Protein AF-A0A527HMJ5-F1 (afdb_monomer)

Structure (mmCIF, N/CA/C/O backbone):
data_AF-A0A527HMJ5-F1
#
_entry.id   AF-A0A527HMJ5-F1
#
loop_
_atom_site.group_PDB
_atom_site.id
_atom_site.t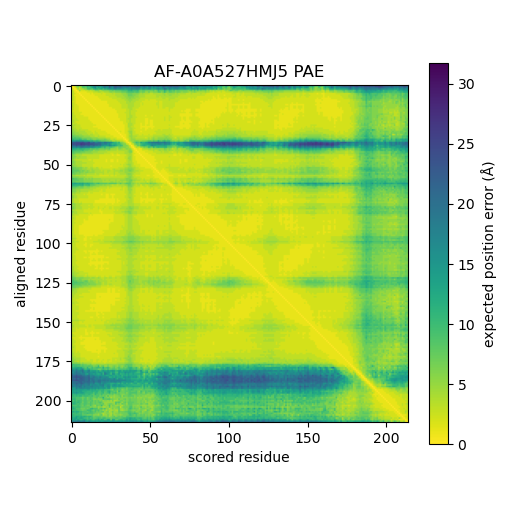ype_symbol
_atom_site.label_atom_id
_atom_site.label_alt_id
_atom_site.label_comp_id
_atom_site.label_asym_id
_atom_site.label_entity_id
_atom_site.label_seq_id
_atom_site.pdbx_PDB_ins_code
_atom_site.Cartn_x
_atom_site.Cartn_y
_atom_site.Cartn_z
_atom_site.occupancy
_atom_site.B_iso_or_equiv
_atom_site.auth_seq_id
_atom_site.auth_comp_id
_atom_site.auth_asym_id
_atom_site.auth_atom_id
_atom_site.pdbx_PDB_model_num
ATOM 1 N N . MET A 1 1 ? -18.660 -8.619 21.297 1.00 61.31 1 MET A N 1
ATOM 2 C CA . MET A 1 1 ? -19.058 -9.435 20.132 1.00 61.31 1 MET A CA 1
ATOM 3 C C . MET A 1 1 ? -19.012 -8.533 18.911 1.00 61.31 1 MET A C 1
ATOM 5 O O . MET A 1 1 ? -19.798 -7.594 18.817 1.00 61.31 1 MET A O 1
ATOM 9 N N . LEU A 1 2 ? -18.032 -8.757 18.039 1.00 83.12 2 LEU A N 1
ATOM 10 C CA . LEU A 1 2 ? -17.800 -7.969 16.831 1.00 83.12 2 LEU A CA 1
ATOM 11 C C . LEU A 1 2 ? -18.837 -8.297 15.746 1.00 83.12 2 LEU A C 1
ATOM 13 O O . LEU A 1 2 ? -19.007 -9.452 15.367 1.00 83.12 2 LEU A O 1
ATOM 17 N N . LEU A 1 3 ? -19.517 -7.279 15.215 1.00 88.44 3 LEU A N 1
ATOM 18 C CA . LEU A 1 3 ? -20.418 -7.435 14.068 1.00 88.44 3 LEU A CA 1
ATOM 19 C C . LEU A 1 3 ? -19.612 -7.811 12.816 1.00 88.44 3 LEU A C 1
ATOM 21 O O . LEU A 1 3 ? -18.602 -7.172 12.517 1.00 88.44 3 LEU A O 1
ATOM 25 N N . GLY A 1 4 ? -20.094 -8.777 12.026 1.00 91.75 4 GLY A N 1
ATOM 26 C CA . GLY A 1 4 ? -19.396 -9.240 10.814 1.00 91.75 4 GLY A CA 1
ATOM 27 C C . GLY A 1 4 ? -19.092 -8.124 9.804 1.00 91.75 4 GLY A C 1
ATOM 28 O O . GLY A 1 4 ? -18.037 -8.120 9.177 1.00 91.75 4 GLY A O 1
ATOM 29 N N . ARG A 1 5 ? -19.960 -7.106 9.712 1.00 92.31 5 ARG A N 1
ATOM 30 C CA . ARG A 1 5 ? -19.711 -5.909 8.888 1.00 92.31 5 ARG A CA 1
ATOM 31 C C . ARG A 1 5 ? -18.505 -5.101 9.382 1.00 92.31 5 ARG A C 1
ATOM 33 O O . ARG A 1 5 ? -17.727 -4.619 8.563 1.00 92.31 5 ARG A O 1
ATOM 40 N N . THR A 1 6 ? -18.345 -4.967 10.698 1.00 95.31 6 THR A N 1
ATOM 41 C CA . THR A 1 6 ? -17.206 -4.268 11.306 1.00 95.31 6 THR A CA 1
ATOM 42 C C . THR A 1 6 ? -15.915 -5.039 11.063 1.00 95.31 6 THR A C 1
ATOM 44 O O . THR A 1 6 ? -14.941 -4.449 10.606 1.00 95.31 6 THR A O 1
ATOM 47 N N . ALA A 1 7 ? -15.930 -6.359 11.270 1.00 95.56 7 ALA A N 1
ATOM 48 C CA . ALA A 1 7 ? -14.795 -7.229 10.963 1.00 95.56 7 ALA A CA 1
ATOM 49 C C . ALA A 1 7 ? -14.363 -7.109 9.490 1.00 95.56 7 ALA A C 1
ATOM 51 O O . ALA A 1 7 ? -13.190 -6.870 9.209 1.00 95.56 7 ALA A O 1
ATOM 52 N N . ASN A 1 8 ? -15.319 -7.181 8.555 1.00 96.12 8 ASN A N 1
ATOM 53 C CA . ASN A 1 8 ? -15.054 -7.026 7.124 1.00 96.12 8 ASN A CA 1
ATOM 54 C C . ASN A 1 8 ? -14.454 -5.650 6.789 1.00 96.12 8 ASN A C 1
ATOM 56 O O . ASN A 1 8 ? -13.495 -5.566 6.025 1.00 96.12 8 ASN A O 1
ATOM 60 N N . GLY A 1 9 ? -14.986 -4.574 7.378 1.00 97.38 9 GLY A N 1
ATOM 61 C CA . GLY A 1 9 ? -14.457 -3.226 7.174 1.00 97.38 9 GLY A CA 1
ATOM 62 C C . GLY A 1 9 ? -13.020 -3.068 7.666 1.00 97.38 9 GLY A C 1
ATOM 63 O O . GLY A 1 9 ? -12.188 -2.544 6.933 1.00 97.38 9 GLY A O 1
ATOM 64 N N . LEU A 1 10 ? -12.710 -3.565 8.865 1.00 97.75 10 LEU A N 1
ATOM 65 C CA . LEU A 1 10 ? -11.359 -3.525 9.439 1.00 97.75 10 LEU A CA 1
ATOM 66 C C . LEU A 1 10 ? -10.363 -4.349 8.617 1.00 97.75 10 LEU A C 1
ATOM 68 O O . LEU A 1 10 ? -9.269 -3.870 8.317 1.00 97.75 10 LEU A O 1
ATOM 72 N N . TYR A 1 11 ? -10.767 -5.557 8.219 1.00 98.00 11 TYR A N 1
ATOM 73 C CA . TYR A 1 11 ? -9.964 -6.447 7.387 1.00 98.00 11 TYR A CA 1
ATOM 74 C C . TYR A 1 11 ? -9.586 -5.775 6.062 1.00 98.00 11 TYR A C 1
ATOM 76 O O . TYR A 1 11 ? -8.403 -5.621 5.756 1.00 98.00 11 TYR A O 1
ATOM 84 N N . TRP A 1 12 ? -10.577 -5.307 5.296 1.00 98.19 12 TRP A N 1
ATOM 85 C CA . TRP A 1 12 ? -10.317 -4.696 3.993 1.00 98.19 12 TRP A CA 1
ATOM 86 C C . TRP A 1 12 ? -9.611 -3.350 4.107 1.00 98.19 12 TRP A C 1
ATOM 88 O O . TRP A 1 12 ? -8.723 -3.080 3.306 1.00 98.19 12 TRP A O 1
ATOM 98 N N . MET A 1 13 ? -9.941 -2.524 5.106 1.00 98.38 13 MET A N 1
ATOM 99 C CA . MET A 1 13 ? -9.242 -1.259 5.361 1.00 98.38 13 MET A CA 1
ATOM 100 C C . MET A 1 13 ? -7.727 -1.468 5.429 1.00 98.38 13 MET A C 1
ATOM 102 O O . MET A 1 13 ? -6.988 -0.833 4.681 1.00 98.38 13 MET A O 1
ATOM 106 N N . ASN A 1 14 ? -7.273 -2.388 6.281 1.00 98.25 14 ASN A N 1
ATOM 107 C CA . ASN A 1 14 ? -5.848 -2.654 6.462 1.00 98.25 14 ASN A CA 1
ATOM 108 C C . ASN A 1 14 ? -5.222 -3.331 5.242 1.00 98.25 14 ASN A C 1
ATOM 110 O O . ASN A 1 14 ? -4.102 -2.993 4.864 1.00 98.25 14 ASN A O 1
ATOM 114 N N . ARG A 1 15 ? -5.971 -4.213 4.568 1.00 98.19 15 ARG A N 1
ATOM 115 C CA . ARG A 1 15 ? -5.536 -4.838 3.315 1.00 98.19 15 ARG A CA 1
ATOM 116 C C . ARG A 1 15 ? -5.225 -3.793 2.231 1.00 98.19 15 ARG A C 1
ATOM 118 O O . ARG A 1 15 ? -4.187 -3.865 1.583 1.00 98.19 15 ARG A O 1
ATOM 125 N N . TYR A 1 16 ? -6.084 -2.785 2.072 1.00 98.56 16 TYR A N 1
ATOM 126 C CA . TYR A 1 16 ? -5.871 -1.701 1.107 1.00 98.56 16 TYR A CA 1
ATOM 127 C C . TYR A 1 16 ? -4.769 -0.712 1.523 1.00 98.56 16 TYR A C 1
ATOM 129 O O . TYR A 1 16 ? -4.065 -0.202 0.654 1.00 98.56 16 TYR A O 1
ATOM 137 N N . ILE A 1 17 ? -4.576 -0.456 2.824 1.00 98.56 17 ILE A N 1
ATOM 138 C CA . ILE A 1 17 ? -3.446 0.361 3.309 1.00 98.56 17 ILE A CA 1
ATOM 139 C C . ILE A 1 17 ? -2.114 -0.331 2.993 1.00 98.56 17 ILE A C 1
ATOM 141 O O . ILE A 1 17 ? -1.211 0.305 2.452 1.00 98.56 17 ILE A O 1
ATOM 145 N N . GLU A 1 18 ? -2.005 -1.634 3.273 1.00 98.12 18 GLU A N 1
ATOM 146 C CA . GLU A 1 18 ? -0.802 -2.411 2.953 1.00 98.12 18 GLU A CA 1
ATOM 147 C C . GLU A 1 18 ? -0.566 -2.454 1.433 1.00 98.12 18 GLU A C 1
ATOM 149 O O . GLU A 1 18 ? 0.557 -2.242 0.979 1.00 98.12 18 GLU A O 1
ATOM 154 N N . ARG A 1 19 ? -1.624 -2.625 0.627 1.00 98.06 19 ARG A N 1
ATOM 155 C CA . ARG A 1 19 ? -1.533 -2.592 -0.842 1.00 98.06 19 ARG A CA 1
ATOM 156 C C . ARG A 1 19 ? -0.977 -1.275 -1.370 1.00 98.06 19 ARG A C 1
ATOM 158 O O . ARG A 1 19 ? -0.112 -1.285 -2.241 1.00 98.06 19 ARG A O 1
ATOM 165 N N . ALA A 1 20 ? -1.456 -0.153 -0.839 1.00 98.31 20 ALA A N 1
ATOM 166 C CA . ALA A 1 20 ? -0.992 1.169 -1.237 1.00 98.31 20 ALA A CA 1
ATOM 167 C C . ALA A 1 20 ? 0.516 1.350 -0.998 1.00 98.31 20 ALA A C 1
ATOM 169 O O . ALA A 1 20 ? 1.211 1.899 -1.856 1.00 98.31 20 ALA A O 1
ATOM 170 N N . GLU A 1 21 ? 1.024 0.847 0.133 1.00 97.50 21 GLU A N 1
ATOM 171 C CA . GLU A 1 21 ? 2.458 0.832 0.434 1.00 97.50 21 GLU A CA 1
ATOM 172 C C . GLU A 1 21 ? 3.225 -0.123 -0.494 1.00 97.50 21 GLU A C 1
ATOM 174 O O . GLU A 1 21 ? 4.286 0.239 -1.006 1.00 97.50 21 GLU A O 1
ATOM 179 N N . ASN A 1 22 ? 2.682 -1.318 -0.749 1.00 96.00 22 ASN A N 1
ATOM 180 C CA . ASN A 1 22 ? 3.295 -2.313 -1.631 1.00 96.00 22 ASN A CA 1
ATOM 181 C C . ASN A 1 22 ? 3.479 -1.772 -3.055 1.00 96.00 22 ASN A C 1
ATOM 183 O O . ASN A 1 22 ? 4.567 -1.914 -3.609 1.00 96.00 22 ASN A O 1
ATOM 187 N N . MET A 1 23 ? 2.480 -1.079 -3.618 1.00 96.62 23 MET A N 1
ATOM 188 C CA . MET A 1 23 ? 2.603 -0.446 -4.941 1.00 96.62 23 MET A CA 1
ATOM 189 C C . MET A 1 23 ? 3.761 0.558 -4.983 1.00 96.62 23 MET A C 1
ATOM 191 O O . MET A 1 23 ? 4.594 0.505 -5.886 1.00 96.62 23 MET A O 1
ATOM 195 N N . ALA A 1 24 ? 3.882 1.422 -3.971 1.00 96.75 24 ALA A N 1
ATOM 196 C CA . ALA A 1 24 ? 4.989 2.374 -3.900 1.00 96.75 24 ALA A CA 1
ATOM 197 C C . ALA A 1 24 ? 6.357 1.678 -3.765 1.00 96.75 24 ALA A C 1
ATOM 199 O O . ALA A 1 24 ? 7.350 2.123 -4.340 1.00 96.75 24 ALA A O 1
ATOM 200 N N . ARG A 1 25 ? 6.430 0.566 -3.026 1.00 94.81 25 ARG A N 1
ATOM 201 C CA . ARG A 1 25 ? 7.667 -0.218 -2.875 1.00 94.81 25 ARG A CA 1
ATOM 202 C C . ARG A 1 25 ? 8.067 -0.945 -4.157 1.00 94.81 25 ARG A C 1
ATOM 204 O O . ARG A 1 25 ? 9.258 -0.998 -4.453 1.00 94.81 25 ARG A O 1
ATOM 211 N N . LEU A 1 26 ? 7.101 -1.459 -4.916 1.00 94.00 26 LEU A N 1
ATOM 212 C CA . LEU A 1 26 ? 7.340 -2.085 -6.218 1.00 94.00 26 LEU A CA 1
ATOM 213 C C . LEU A 1 26 ? 7.869 -1.070 -7.237 1.00 94.00 26 LEU A C 1
ATOM 215 O O . LEU A 1 26 ? 8.863 -1.341 -7.906 1.00 94.00 26 LEU A O 1
ATOM 219 N N . VAL A 1 27 ? 7.267 0.122 -7.305 1.00 94.56 27 VAL A N 1
ATOM 220 C CA . VAL A 1 27 ? 7.738 1.192 -8.201 1.00 94.56 27 VAL A CA 1
ATOM 221 C C . VAL A 1 27 ? 9.137 1.686 -7.800 1.00 94.56 27 VAL A C 1
ATOM 223 O O . VAL A 1 27 ? 9.980 1.883 -8.671 1.00 94.56 27 VAL A O 1
ATOM 226 N N . ASP A 1 28 ? 9.431 1.828 -6.500 1.00 93.19 28 ASP A N 1
ATOM 227 C CA . ASP A 1 28 ? 10.778 2.193 -6.014 1.00 93.19 28 ASP A CA 1
ATOM 228 C C . ASP A 1 28 ? 11.827 1.130 -6.382 1.00 93.19 28 ASP A C 1
ATOM 230 O O . ASP A 1 28 ? 12.928 1.458 -6.826 1.00 93.19 28 ASP A O 1
ATOM 234 N N . ALA A 1 29 ? 11.484 -0.156 -6.249 1.00 88.50 29 ALA A N 1
ATOM 235 C CA . ALA A 1 29 ? 12.355 -1.250 -6.673 1.00 88.50 29 ALA A CA 1
ATOM 236 C C . ALA A 1 29 ? 12.612 -1.212 -8.190 1.00 88.50 29 ALA A C 1
ATOM 238 O O . ALA A 1 29 ? 13.770 -1.261 -8.608 1.00 88.50 29 ALA A O 1
ATOM 239 N N . GLY A 1 30 ? 11.560 -1.030 -8.996 1.00 88.19 30 GLY A N 1
ATOM 240 C CA . GLY A 1 30 ? 11.661 -0.879 -10.451 1.00 88.19 30 GLY A CA 1
ATOM 241 C C . GLY A 1 30 ? 12.560 0.282 -10.873 1.00 88.19 30 GLY A C 1
ATOM 242 O O . GLY A 1 30 ? 13.444 0.113 -11.711 1.00 88.19 30 GLY A O 1
ATOM 243 N N . LEU A 1 31 ? 12.414 1.440 -10.222 1.00 89.06 31 LEU A N 1
ATOM 244 C CA . LEU A 1 31 ? 13.243 2.616 -10.490 1.00 89.06 31 LEU A CA 1
ATOM 245 C C . LEU A 1 31 ? 14.732 2.338 -10.228 1.00 89.06 31 LEU A C 1
ATOM 247 O O . LEU A 1 31 ? 15.591 2.716 -11.024 1.00 89.06 31 LEU A O 1
ATOM 251 N N . ARG A 1 32 ? 15.058 1.642 -9.133 1.00 84.12 32 ARG A N 1
ATOM 252 C CA . ARG A 1 32 ? 16.447 1.272 -8.799 1.00 84.12 32 ARG A CA 1
ATOM 253 C C . ARG A 1 32 ? 17.029 0.264 -9.785 1.00 84.12 32 ARG A C 1
ATOM 255 O O . ARG A 1 32 ? 18.189 0.397 -10.178 1.00 84.12 32 ARG A O 1
ATOM 262 N N . MET A 1 33 ? 16.229 -0.714 -10.202 1.00 80.25 33 MET A N 1
ATOM 263 C CA . MET A 1 33 ? 16.643 -1.721 -11.180 1.00 80.25 33 MET A CA 1
ATOM 264 C C . MET A 1 33 ? 16.916 -1.084 -12.547 1.00 80.25 33 MET A C 1
ATOM 266 O O . MET A 1 33 ? 17.996 -1.289 -13.105 1.00 80.25 33 MET A O 1
ATOM 270 N N . ALA A 1 34 ? 16.034 -0.195 -13.014 1.00 82.19 34 ALA A N 1
ATOM 271 C CA . ALA A 1 34 ? 16.209 0.540 -14.268 1.00 82.19 34 ALA A CA 1
ATOM 272 C C . ALA A 1 34 ? 17.514 1.367 -14.313 1.00 82.19 34 ALA A C 1
ATOM 274 O O . ALA A 1 34 ? 18.159 1.463 -15.360 1.00 82.19 34 ALA A O 1
ATOM 275 N N . LEU A 1 35 ? 17.963 1.913 -13.174 1.00 79.56 35 LEU A N 1
ATOM 276 C CA . LEU A 1 35 ? 19.228 2.660 -13.075 1.00 79.56 35 LEU A CA 1
ATOM 277 C C . LEU A 1 35 ? 20.483 1.778 -13.205 1.00 79.56 35 LEU A C 1
ATOM 279 O O . LEU A 1 35 ? 21.554 2.286 -13.540 1.00 79.56 35 LEU A O 1
ATOM 283 N N . THR A 1 36 ? 20.365 0.470 -12.975 1.00 72.06 36 THR A N 1
ATOM 284 C CA . THR A 1 36 ? 21.502 -0.473 -12.935 1.00 72.06 36 THR A CA 1
ATOM 285 C C . THR A 1 36 ? 21.815 -1.078 -14.317 1.00 72.06 36 THR A C 1
ATOM 287 O O . THR A 1 36 ? 22.791 -1.811 -14.470 1.00 72.06 36 THR A O 1
ATOM 290 N N . ARG A 1 37 ? 21.031 -0.712 -15.350 1.00 63.41 37 ARG A N 1
ATOM 291 C CA . ARG A 1 37 ? 21.257 -0.972 -16.793 1.00 63.41 37 ARG A CA 1
ATOM 292 C C . ARG A 1 37 ? 21.563 -2.428 -17.166 1.00 63.41 37 ARG A C 1
ATOM 294 O O . ARG A 1 37 ? 22.344 -2.679 -18.081 1.00 63.41 37 ARG A O 1
ATOM 301 N N . THR A 1 38 ? 20.983 -3.389 -16.456 1.00 60.41 38 THR A N 1
ATOM 302 C CA . THR A 1 38 ? 21.322 -4.811 -16.627 1.00 60.41 38 THR A CA 1
ATOM 303 C C . THR A 1 38 ? 20.373 -5.568 -17.563 1.00 60.41 38 THR A C 1
ATOM 305 O O . THR A 1 38 ? 20.759 -6.614 -18.078 1.00 60.41 38 THR A O 1
ATOM 308 N N . GLN A 1 39 ? 19.191 -5.011 -17.853 1.00 64.00 39 GLN A N 1
ATOM 309 C CA . GLN A 1 39 ? 18.214 -5.482 -18.849 1.00 64.00 39 GLN A CA 1
ATOM 310 C C . GLN A 1 39 ? 17.599 -4.293 -19.608 1.00 64.00 39 GLN A C 1
ATOM 312 O O . GLN A 1 39 ? 17.928 -3.132 -19.326 1.00 64.00 39 GLN A O 1
ATOM 317 N N . SER A 1 40 ? 16.713 -4.554 -20.579 1.00 77.25 40 SER A N 1
ATOM 318 C CA . SER A 1 40 ? 15.952 -3.470 -21.200 1.00 77.25 40 SER A CA 1
ATOM 319 C C . SER A 1 40 ? 15.016 -2.832 -20.165 1.00 77.25 40 SER A C 1
ATOM 321 O O . SER A 1 40 ? 14.373 -3.521 -19.376 1.00 77.25 40 SER A O 1
ATOM 323 N N . ALA A 1 41 ? 14.904 -1.500 -20.167 1.00 76.69 41 ALA A N 1
ATOM 324 C CA . ALA A 1 41 ? 14.040 -0.800 -19.212 1.00 76.69 41 ALA A CA 1
ATOM 325 C C . ALA A 1 41 ? 12.574 -1.277 -19.289 1.00 76.69 41 ALA A C 1
ATOM 327 O O . ALA A 1 41 ? 11.885 -1.320 -18.276 1.00 76.69 41 ALA A O 1
ATOM 328 N N . SER A 1 42 ? 12.117 -1.675 -20.479 1.00 83.00 42 SER A N 1
ATOM 329 C CA . SER A 1 42 ? 10.768 -2.198 -20.710 1.00 83.00 42 SER A CA 1
ATOM 330 C C . SER A 1 42 ? 10.514 -3.529 -19.990 1.00 83.00 42 SER A C 1
ATOM 332 O O . SER A 1 42 ? 9.433 -3.723 -19.438 1.00 83.00 42 SER A O 1
ATOM 334 N N . GLU A 1 43 ? 11.486 -4.446 -19.978 1.00 82.62 43 GLU A N 1
ATOM 335 C CA . GLU A 1 43 ? 11.366 -5.745 -19.290 1.00 82.62 43 GLU A CA 1
ATOM 336 C C . GLU A 1 43 ? 11.328 -5.580 -17.766 1.00 82.62 43 GLU A C 1
ATOM 338 O O . GLU A 1 43 ? 10.544 -6.245 -17.082 1.00 82.62 43 GLU A O 1
ATOM 343 N N . GLU A 1 44 ? 12.111 -4.638 -17.235 1.00 83.50 44 GLU A N 1
ATOM 344 C CA . GLU A 1 44 ? 12.119 -4.312 -15.806 1.00 83.50 44 GLU A CA 1
ATOM 345 C C . GLU A 1 44 ? 10.752 -3.775 -15.353 1.00 83.50 44 GLU A C 1
ATOM 347 O O . GLU A 1 44 ? 10.161 -4.265 -14.388 1.00 83.50 44 GLU A O 1
ATOM 352 N N . TRP A 1 45 ? 10.182 -2.821 -16.094 1.00 90.06 45 TRP A N 1
ATOM 353 C CA . TRP A 1 45 ? 8.859 -2.270 -15.786 1.00 90.06 45 TRP A CA 1
ATOM 354 C C . TRP A 1 45 ? 7.718 -3.271 -16.006 1.00 90.06 45 TRP A C 1
ATOM 356 O O . TRP A 1 45 ? 6.735 -3.249 -15.262 1.00 90.06 45 TRP A O 1
ATOM 366 N N . ASN A 1 46 ? 7.857 -4.197 -16.957 1.00 89.31 46 ASN A N 1
ATOM 367 C CA . ASN A 1 46 ? 6.933 -5.322 -17.088 1.00 89.31 46 ASN A CA 1
ATOM 368 C C . ASN A 1 46 ? 6.975 -6.236 -15.850 1.00 89.31 46 ASN A C 1
ATOM 370 O O . ASN A 1 46 ? 5.934 -6.600 -15.306 1.00 89.31 46 ASN A O 1
ATOM 374 N N . SER A 1 47 ? 8.169 -6.532 -15.332 1.00 86.56 47 SER A N 1
ATOM 375 C CA . SER A 1 47 ? 8.338 -7.340 -14.115 1.00 86.56 47 SER A CA 1
ATOM 376 C C . SER A 1 47 ? 7.712 -6.678 -12.879 1.00 86.56 47 SER A C 1
ATOM 378 O O . SER A 1 47 ? 7.133 -7.358 -12.024 1.00 86.56 47 SER A O 1
ATOM 380 N N . VAL A 1 48 ? 7.750 -5.342 -12.802 1.00 91.38 48 VAL A N 1
ATOM 381 C CA . VAL A 1 48 ? 7.042 -4.566 -11.768 1.00 91.38 48 VAL A CA 1
ATOM 382 C C . VAL A 1 48 ? 5.525 -4.752 -11.872 1.00 91.38 48 VAL A C 1
ATOM 384 O O . VAL A 1 48 ? 4.873 -4.996 -10.856 1.00 91.38 48 VAL A O 1
ATOM 387 N N . LEU A 1 49 ? 4.953 -4.679 -13.079 1.00 92.62 49 LEU A N 1
ATOM 388 C CA . LEU A 1 49 ? 3.513 -4.871 -13.298 1.00 92.62 49 LEU A CA 1
ATOM 389 C C . LEU A 1 49 ? 3.051 -6.297 -12.992 1.00 92.62 49 LEU A C 1
ATOM 391 O O . LEU A 1 49 ? 2.004 -6.471 -12.363 1.00 92.62 49 LEU A O 1
ATOM 395 N N . LEU A 1 50 ? 3.841 -7.299 -13.385 1.00 91.06 50 LEU A N 1
ATOM 396 C CA . LEU A 1 50 ? 3.591 -8.701 -13.048 1.00 91.06 50 LEU A CA 1
ATOM 397 C C . LEU A 1 50 ? 3.602 -8.901 -11.528 1.00 91.06 50 LEU A C 1
ATOM 399 O O . LEU A 1 50 ? 2.675 -9.487 -10.972 1.00 91.06 50 LEU A O 1
ATOM 403 N N . SER A 1 51 ? 4.581 -8.315 -10.828 1.00 90.69 51 SER A N 1
ATOM 404 C CA . SER A 1 51 ? 4.653 -8.375 -9.358 1.00 90.69 51 SER A CA 1
ATOM 405 C C . SER A 1 51 ? 3.448 -7.682 -8.713 1.00 90.69 51 SER A C 1
ATOM 407 O O . SER A 1 51 ? 2.879 -8.168 -7.734 1.00 90.69 51 SER A O 1
ATOM 409 N N . ALA A 1 52 ? 3.000 -6.572 -9.305 1.00 92.12 52 ALA A N 1
ATOM 410 C CA . ALA A 1 52 ? 1.795 -5.859 -8.900 1.00 92.12 52 ALA A CA 1
ATOM 411 C C . ALA A 1 52 ? 0.491 -6.602 -9.257 1.00 92.12 52 ALA A C 1
ATOM 413 O O . ALA A 1 52 ? -0.575 -6.190 -8.790 1.00 92.12 52 ALA A O 1
ATOM 414 N N . GLY A 1 53 ? 0.543 -7.694 -10.032 1.00 90.94 53 GLY A N 1
ATOM 415 C CA . GLY A 1 53 ? -0.629 -8.431 -10.524 1.00 90.94 53 GLY A CA 1
ATOM 416 C C . GLY A 1 53 ? -1.542 -7.579 -11.410 1.00 90.94 53 GLY A C 1
ATOM 417 O O . GLY A 1 53 ? -2.762 -7.701 -11.329 1.00 90.94 53 GLY A O 1
ATOM 418 N N . SER A 1 54 ? -0.961 -6.632 -12.152 1.00 92.06 54 SER A N 1
ATOM 419 C CA . SER A 1 54 ? -1.684 -5.575 -12.874 1.00 92.06 54 SER A CA 1
ATOM 420 C C . SER A 1 54 ? -1.281 -5.476 -14.356 1.00 92.06 54 SER A C 1
ATOM 422 O O . SER A 1 54 ? -1.601 -4.499 -15.025 1.00 92.06 54 SER A O 1
ATOM 424 N N . ASP A 1 55 ? -0.575 -6.472 -14.885 1.00 89.25 55 ASP A N 1
ATOM 425 C CA . ASP A 1 55 ? -0.093 -6.546 -16.270 1.00 89.25 55 ASP A CA 1
ATOM 426 C C . ASP A 1 55 ? -1.239 -6.635 -17.295 1.00 89.25 55 ASP A C 1
ATOM 428 O O . ASP A 1 55 ? -1.258 -5.899 -18.287 1.00 89.25 55 ASP A O 1
ATOM 432 N N . VAL A 1 56 ? -2.252 -7.466 -17.024 1.00 88.94 56 VAL A N 1
ATOM 433 C CA . VAL A 1 56 ? -3.410 -7.634 -17.916 1.00 88.94 56 VAL A CA 1
ATOM 434 C C . VAL A 1 56 ? -4.210 -6.338 -18.018 1.00 88.94 56 VAL A C 1
ATOM 436 O O . VAL A 1 56 ? -4.562 -5.908 -19.112 1.00 88.94 56 VAL A O 1
ATOM 439 N N . THR A 1 57 ? -4.480 -5.681 -16.890 1.00 91.62 57 THR A N 1
ATOM 440 C CA . THR A 1 57 ? -5.231 -4.417 -16.875 1.00 91.62 57 THR A CA 1
ATOM 441 C C . THR A 1 57 ? -4.415 -3.261 -17.448 1.00 91.62 57 THR A C 1
ATOM 443 O O . THR A 1 57 ? -4.982 -2.396 -18.112 1.00 91.62 57 THR A O 1
ATOM 446 N N . PHE A 1 58 ? -3.092 -3.260 -17.260 1.00 94.06 58 PHE A N 1
ATOM 447 C CA . PHE A 1 58 ? -2.202 -2.273 -17.868 1.00 94.06 58 PHE A CA 1
ATOM 448 C C . PHE A 1 58 ? -2.191 -2.379 -19.397 1.00 94.06 58 PHE A C 1
ATOM 450 O O . PHE A 1 58 ? -2.406 -1.376 -20.078 1.00 94.06 58 PHE A O 1
ATOM 457 N N . SER A 1 59 ? -2.002 -3.587 -19.939 1.00 92.69 59 SER A N 1
ATOM 458 C CA . SER A 1 59 ? -1.895 -3.828 -21.390 1.00 92.69 59 SER A CA 1
ATOM 459 C C . SER A 1 59 ? -3.171 -3.492 -22.173 1.00 92.69 59 SER A C 1
ATOM 461 O O . SER A 1 59 ? -3.114 -3.201 -23.366 1.00 92.69 59 SER A O 1
ATOM 463 N N . GLN A 1 60 ? -4.329 -3.461 -21.506 1.00 91.56 60 GLN A N 1
ATOM 464 C CA . GLN A 1 60 ? -5.586 -2.990 -22.099 1.00 91.56 60 GLN A CA 1
ATOM 465 C C . GLN A 1 60 ? -5.606 -1.475 -22.354 1.00 91.56 60 GLN A C 1
ATOM 467 O O . GLN A 1 60 ? -6.422 -1.002 -23.146 1.00 91.56 60 GLN A O 1
ATOM 472 N N . LYS A 1 61 ? -4.742 -0.709 -21.677 1.00 92.00 61 LYS A N 1
ATOM 473 C CA . LYS A 1 61 ? -4.737 0.759 -21.708 1.00 92.00 61 LYS A CA 1
ATOM 474 C C . LYS A 1 61 ? -3.450 1.352 -22.279 1.00 92.00 61 LYS A C 1
ATOM 476 O O . LYS A 1 61 ? -3.511 2.388 -22.938 1.00 92.00 61 LYS A O 1
ATOM 481 N N . TYR A 1 62 ? -2.309 0.716 -22.036 1.00 90.31 62 TYR A N 1
ATOM 482 C CA . TYR A 1 62 ? -0.993 1.190 -22.452 1.00 90.31 62 TYR A CA 1
ATOM 483 C C . TYR A 1 62 ? -0.295 0.139 -23.317 1.00 90.31 62 TYR A C 1
ATOM 485 O O . TYR A 1 62 ? -0.288 -1.043 -22.981 1.00 90.31 62 TYR A O 1
ATOM 493 N N . SER A 1 63 ? 0.325 0.582 -24.413 1.00 84.69 63 SER A N 1
ATOM 494 C CA . SER A 1 63 ? 1.178 -0.259 -25.264 1.00 84.69 63 SER A CA 1
ATOM 495 C C . SER A 1 63 ? 2.629 -0.312 -24.781 1.00 84.69 63 SER A C 1
ATOM 497 O O . SER A 1 63 ? 3.314 -1.308 -25.002 1.00 84.69 63 SER A O 1
ATOM 499 N N . ASP A 1 64 ? 3.087 0.751 -24.109 1.00 89.12 64 ASP A N 1
ATOM 500 C CA . ASP A 1 64 ? 4.502 0.965 -23.813 1.00 89.12 64 ASP A CA 1
ATOM 501 C C . ASP A 1 64 ? 4.776 0.896 -22.306 1.00 89.12 64 ASP A C 1
ATOM 503 O O . ASP A 1 64 ? 4.213 1.657 -21.509 1.00 89.12 64 ASP A O 1
ATOM 507 N N . TYR A 1 65 ? 5.720 0.034 -21.929 1.00 89.50 65 TYR A N 1
ATOM 508 C CA . TYR A 1 65 ? 6.141 -0.234 -20.551 1.00 89.50 65 TYR A CA 1
ATOM 509 C C . TYR A 1 65 ? 7.219 0.761 -20.095 1.00 89.50 65 TYR A C 1
ATOM 511 O O . TYR A 1 65 ? 8.356 0.403 -19.788 1.00 89.50 65 TYR A O 1
ATOM 519 N N . THR A 1 66 ? 6.878 2.048 -20.100 1.00 90.06 66 THR A N 1
ATOM 520 C CA . THR A 1 66 ? 7.776 3.117 -19.636 1.00 90.06 66 THR A CA 1
ATOM 521 C C . THR A 1 66 ? 7.614 3.371 -18.138 1.00 90.06 66 THR A C 1
ATOM 523 O O . THR A 1 66 ? 6.540 3.148 -17.576 1.00 90.06 66 THR A O 1
ATOM 526 N N . ALA A 1 67 ? 8.656 3.918 -17.500 1.00 89.44 67 ALA A N 1
ATOM 527 C CA . ALA A 1 67 ?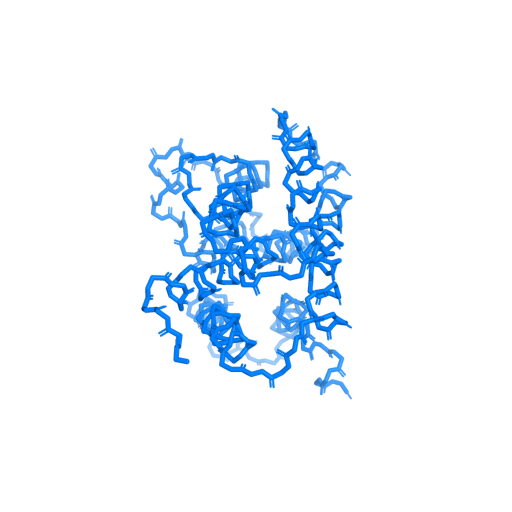 8.613 4.326 -16.093 1.00 89.44 67 ALA A CA 1
ATOM 528 C C . ALA A 1 67 ? 7.418 5.241 -15.793 1.00 89.44 67 ALA A C 1
ATOM 530 O O . ALA A 1 67 ? 6.694 5.026 -14.824 1.00 89.44 67 ALA A O 1
ATOM 531 N N . ALA A 1 68 ? 7.182 6.226 -16.663 1.00 90.94 68 ALA A N 1
ATOM 532 C CA . ALA A 1 68 ? 6.088 7.177 -16.526 1.00 90.94 68 ALA A CA 1
ATOM 533 C C . ALA A 1 68 ? 4.713 6.492 -16.589 1.00 90.94 68 ALA A C 1
ATOM 535 O O . ALA A 1 68 ? 3.879 6.729 -15.716 1.00 90.94 68 ALA A O 1
ATOM 536 N N . ASN A 1 69 ? 4.488 5.611 -17.572 1.00 93.56 69 ASN A N 1
ATOM 537 C CA . ASN A 1 69 ? 3.205 4.917 -17.722 1.00 93.56 69 ASN A CA 1
ATOM 538 C C . ASN A 1 69 ? 2.941 3.966 -16.550 1.00 93.56 69 ASN A C 1
ATOM 540 O O . ASN A 1 69 ? 1.845 3.968 -15.992 1.00 93.56 69 ASN A O 1
ATOM 544 N N . VAL A 1 70 ? 3.941 3.172 -16.149 1.00 94.25 70 VAL A N 1
ATOM 545 C CA . VAL A 1 70 ? 3.788 2.213 -15.044 1.00 94.25 70 VAL A CA 1
ATOM 546 C C . VAL A 1 70 ? 3.593 2.928 -13.708 1.00 94.25 70 VAL A C 1
ATOM 548 O O . VAL A 1 70 ? 2.713 2.543 -12.938 1.00 94.25 70 VAL A O 1
ATOM 551 N N . ALA A 1 71 ? 4.343 4.001 -13.441 1.00 94.88 71 ALA A N 1
ATOM 552 C CA . ALA A 1 71 ? 4.162 4.796 -12.230 1.00 94.88 71 ALA A CA 1
ATOM 553 C C . ALA A 1 71 ? 2.786 5.485 -12.190 1.00 94.88 71 ALA A C 1
ATOM 555 O O . ALA A 1 71 ? 2.114 5.434 -11.160 1.00 94.88 71 ALA A O 1
ATOM 556 N N . ASP A 1 72 ? 2.324 6.084 -13.294 1.00 94.81 72 ASP A N 1
ATOM 557 C CA . ASP A 1 72 ? 0.986 6.690 -13.358 1.00 94.81 72 ASP A CA 1
ATOM 558 C C . ASP A 1 72 ? -0.110 5.636 -13.125 1.00 94.81 72 ASP A C 1
ATOM 560 O O . ASP A 1 72 ? -1.008 5.840 -12.305 1.00 94.81 72 ASP A O 1
ATOM 564 N N . PHE A 1 73 ? 0.015 4.459 -13.741 1.00 96.31 73 PHE A N 1
ATOM 565 C CA . PHE A 1 73 ? -0.963 3.382 -13.600 1.00 96.31 73 PHE A CA 1
ATOM 566 C C . PHE A 1 73 ? -1.029 2.773 -12.191 1.00 96.31 73 PHE A C 1
ATOM 568 O O . PHE A 1 73 ? -2.114 2.499 -11.671 1.00 96.31 73 PHE A O 1
ATOM 575 N N . LEU A 1 74 ? 0.123 2.543 -11.555 1.00 97.12 74 LEU A N 1
ATOM 576 C CA . LEU A 1 74 ? 0.186 1.914 -10.232 1.00 97.12 74 LEU A CA 1
ATOM 577 C C . LEU A 1 74 ? -0.059 2.898 -9.085 1.00 97.12 74 LEU A C 1
ATOM 579 O O . LEU A 1 74 ? -0.512 2.486 -8.018 1.00 97.12 74 LEU A O 1
ATOM 583 N N . LEU A 1 75 ? 0.214 4.191 -9.266 1.00 97.94 75 LEU A N 1
ATOM 584 C CA . LEU A 1 75 ? 0.057 5.173 -8.190 1.00 97.94 75 LEU A CA 1
ATOM 585 C C . LEU A 1 75 ? -1.242 5.973 -8.316 1.00 97.94 75 LEU A C 1
ATOM 587 O O . LEU A 1 75 ? -1.917 6.210 -7.311 1.00 97.94 75 LEU A O 1
ATOM 591 N N . ARG A 1 76 ? -1.596 6.393 -9.533 1.00 96.69 76 ARG A N 1
ATOM 592 C CA . ARG A 1 76 ? -2.600 7.434 -9.791 1.00 96.69 76 ARG A CA 1
ATOM 593 C C . ARG A 1 76 ? -3.892 6.922 -10.397 1.00 96.69 76 ARG A C 1
ATOM 595 O O . ARG A 1 76 ? -4.961 7.396 -10.016 1.00 96.69 76 ARG A O 1
ATOM 602 N N . ASP A 1 77 ? -3.793 6.021 -11.362 1.00 95.44 77 ASP A N 1
ATOM 603 C CA . ASP A 1 77 ? -4.921 5.641 -12.200 1.00 95.44 77 ASP A CA 1
ATOM 604 C C . ASP A 1 77 ? -6.022 4.940 -11.395 1.00 95.44 77 ASP A C 1
ATOM 606 O O . ASP A 1 77 ? -5.872 3.812 -10.927 1.00 95.44 77 ASP A O 1
ATOM 610 N N . THR A 1 78 ? -7.163 5.606 -11.232 1.00 94.69 78 THR A N 1
ATOM 611 C CA . THR A 1 78 ? -8.300 5.067 -10.476 1.00 94.69 78 THR A CA 1
ATOM 612 C C . THR A 1 78 ? -9.109 4.033 -11.256 1.00 94.69 78 THR A C 1
ATOM 614 O O . THR A 1 78 ? -9.958 3.371 -10.662 1.00 94.69 78 THR A O 1
ATOM 617 N N . SER A 1 79 ? -8.836 3.842 -12.555 1.00 93.19 79 SER A N 1
ATOM 618 C CA . SER A 1 79 ? -9.355 2.685 -13.299 1.00 93.19 79 SER A CA 1
ATOM 619 C C . SER A 1 79 ? -8.648 1.384 -12.912 1.00 93.19 79 SER A C 1
ATOM 621 O O . SER A 1 79 ? -9.227 0.310 -13.067 1.00 93.19 79 SER A O 1
ATOM 623 N N . ASN A 1 80 ? -7.445 1.477 -12.332 1.00 95.19 80 ASN A N 1
ATOM 624 C CA . ASN A 1 80 ? -6.795 0.379 -11.637 1.00 95.19 80 ASN A CA 1
ATOM 625 C C . ASN A 1 80 ? -7.244 0.367 -10.160 1.00 95.19 80 ASN A C 1
ATOM 627 O O . ASN A 1 80 ? -6.772 1.191 -9.372 1.00 95.19 80 ASN A O 1
ATOM 631 N N . PRO A 1 81 ? -8.105 -0.573 -9.729 1.00 94.62 81 PRO A N 1
ATOM 632 C CA . PRO A 1 81 ? -8.560 -0.644 -8.338 1.00 94.62 81 PRO A CA 1
ATOM 633 C C . PRO A 1 81 ? -7.441 -0.990 -7.342 1.00 94.62 81 PRO A C 1
ATOM 635 O O . PRO A 1 81 ? -7.631 -0.834 -6.134 1.00 94.62 81 PRO A O 1
ATOM 638 N N . SER A 1 82 ? -6.285 -1.453 -7.827 1.00 94.88 82 SER A N 1
ATOM 639 C CA . SER A 1 82 ? -5.095 -1.717 -7.017 1.00 94.88 82 SER A CA 1
ATOM 640 C C . SER A 1 82 ? -4.149 -0.522 -6.921 1.00 94.88 82 SER A C 1
ATOM 642 O O . SER A 1 82 ? -3.188 -0.605 -6.158 1.00 94.88 82 SER A O 1
ATOM 644 N N . SER A 1 83 ? -4.401 0.586 -7.632 1.00 97.94 83 SER A N 1
ATOM 645 C CA . SER A 1 83 ? -3.519 1.751 -7.561 1.00 97.94 83 SER A CA 1
ATOM 646 C C . SER A 1 83 ? -3.455 2.329 -6.146 1.00 97.94 83 SER A C 1
ATOM 648 O O . SER A 1 83 ? -4.387 2.162 -5.348 1.00 97.94 83 SER A O 1
ATOM 650 N N . THR A 1 84 ? -2.364 3.023 -5.807 1.00 98.38 84 THR A N 1
ATOM 651 C CA . THR A 1 84 ? -2.204 3.660 -4.488 1.00 98.38 84 THR A CA 1
ATOM 652 C C . THR A 1 84 ? -3.384 4.580 -4.169 1.00 98.38 84 THR A C 1
ATOM 654 O O . THR A 1 84 ? -3.946 4.495 -3.074 1.00 98.38 84 THR A O 1
ATOM 657 N N . MET A 1 85 ? -3.801 5.422 -5.120 1.00 98.25 85 MET A N 1
ATOM 658 C CA . MET A 1 85 ? -4.928 6.334 -4.927 1.00 98.25 85 MET A CA 1
ATOM 659 C C . MET A 1 85 ? -6.249 5.578 -4.701 1.00 98.25 85 MET A C 1
ATOM 661 O O . MET A 1 85 ? -6.936 5.844 -3.710 1.00 98.25 85 MET A O 1
ATOM 665 N N . ALA A 1 86 ? -6.587 4.599 -5.551 1.00 98.25 86 ALA A N 1
ATOM 666 C CA . ALA A 1 86 ? -7.817 3.813 -5.402 1.00 98.25 86 ALA A CA 1
ATOM 667 C C . ALA A 1 86 ? -7.839 3.004 -4.091 1.00 98.25 86 ALA A C 1
ATOM 669 O O . ALA A 1 86 ? -8.860 2.947 -3.394 1.00 98.25 86 ALA A O 1
ATOM 670 N N . SER A 1 87 ? -6.694 2.434 -3.709 1.00 98.56 87 SER A N 1
ATOM 671 C CA . SER A 1 87 ? -6.534 1.663 -2.475 1.00 98.56 87 SER A CA 1
ATOM 672 C C . SER A 1 87 ? -6.730 2.540 -1.236 1.00 98.56 87 SER A C 1
ATOM 674 O O . SER A 1 87 ? -7.535 2.200 -0.370 1.00 98.56 87 SER A O 1
ATOM 676 N N . ILE A 1 88 ? -6.080 3.706 -1.157 1.00 98.56 88 ILE A N 1
ATOM 677 C CA . ILE A 1 88 ? -6.226 4.613 -0.005 1.00 98.56 88 ILE A CA 1
ATOM 678 C C . ILE A 1 88 ? -7.638 5.199 0.087 1.00 98.56 88 ILE A C 1
ATOM 680 O O . ILE A 1 88 ? -8.182 5.340 1.185 1.00 98.56 88 ILE A O 1
ATOM 684 N N . GLU A 1 89 ? -8.279 5.500 -1.043 1.00 98.69 89 GLU A N 1
ATOM 685 C CA . GLU A 1 89 ? -9.679 5.928 -1.049 1.00 98.69 89 GLU A CA 1
ATOM 686 C C . GLU A 1 89 ? -10.618 4.831 -0.529 1.00 98.69 89 GLU A C 1
ATOM 688 O O . GLU A 1 89 ? -11.466 5.089 0.332 1.00 98.69 89 GLU A O 1
ATOM 693 N N . THR A 1 90 ? -10.419 3.589 -0.972 1.00 98.56 90 THR A N 1
ATOM 694 C CA . THR A 1 90 ? -11.200 2.440 -0.498 1.00 98.56 90 THR A CA 1
ATOM 695 C C . THR A 1 90 ? -10.945 2.158 0.984 1.00 98.56 90 THR A C 1
ATOM 697 O O . THR A 1 90 ? -11.892 1.932 1.744 1.00 98.56 90 THR A O 1
ATOM 700 N N . ALA A 1 91 ? -9.694 2.257 1.439 1.00 98.56 91 ALA A N 1
ATOM 701 C CA . ALA A 1 91 ? -9.335 2.142 2.849 1.00 98.56 91 ALA A CA 1
ATOM 702 C C . ALA A 1 91 ? -10.053 3.191 3.707 1.00 98.56 91 ALA A C 1
ATOM 704 O O . ALA A 1 91 ? -10.671 2.844 4.714 1.00 98.56 91 ALA A O 1
ATOM 705 N N . ARG A 1 92 ? -10.053 4.460 3.281 1.00 98.69 92 ARG A N 1
ATOM 706 C CA . ARG A 1 92 ? -10.764 5.542 3.975 1.00 98.69 92 ARG A CA 1
ATOM 707 C C . ARG A 1 92 ? -12.273 5.311 4.023 1.00 98.69 92 ARG A C 1
ATOM 709 O O . ARG A 1 92 ? -12.903 5.583 5.046 1.00 98.69 92 ARG A O 1
ATOM 716 N N . ASN A 1 93 ? -12.866 4.797 2.948 1.00 98.44 93 ASN A N 1
ATOM 717 C CA . ASN A 1 93 ? -14.290 4.461 2.923 1.00 98.44 93 ASN A CA 1
ATOM 718 C C . ASN A 1 93 ? -14.630 3.341 3.916 1.00 98.44 93 ASN A C 1
ATOM 720 O O . ASN A 1 93 ? -15.603 3.471 4.665 1.00 98.44 93 ASN A O 1
ATOM 724 N N . ASN A 1 94 ? -13.797 2.300 3.992 1.00 98.25 94 ASN A N 1
ATOM 725 C CA . ASN A 1 94 ? -13.927 1.253 5.004 1.00 98.25 94 ASN A CA 1
ATOM 726 C C . ASN A 1 94 ? -13.765 1.820 6.420 1.00 98.25 94 ASN A C 1
ATOM 728 O O . ASN A 1 94 ? -14.615 1.568 7.271 1.00 98.25 94 ASN A O 1
ATOM 732 N N . ALA A 1 95 ? -12.753 2.661 6.650 1.00 98.06 95 ALA A N 1
ATOM 733 C CA . ALA A 1 95 ? -12.527 3.333 7.928 1.00 98.06 95 ALA A CA 1
ATOM 734 C C . ALA A 1 95 ? -13.739 4.176 8.363 1.00 98.06 95 ALA A C 1
ATOM 736 O O . ALA A 1 95 ? -14.120 4.171 9.532 1.00 98.06 95 ALA A O 1
ATOM 737 N N . ARG A 1 96 ? -14.397 4.853 7.411 1.00 97.94 96 ARG A N 1
ATOM 738 C CA . ARG A 1 96 ? -15.610 5.642 7.663 1.00 97.94 96 ARG A CA 1
ATOM 739 C C . ARG A 1 96 ? -16.781 4.751 8.063 1.00 97.94 96 ARG A C 1
ATOM 741 O O . ARG A 1 96 ? -17.524 5.098 8.976 1.00 97.94 96 ARG A O 1
ATOM 748 N N . MET A 1 97 ? -16.935 3.605 7.401 1.00 96.81 97 MET A N 1
ATOM 749 C CA . MET A 1 97 ? -17.969 2.619 7.728 1.00 96.81 97 MET A CA 1
ATOM 750 C C . MET A 1 97 ? -17.789 2.053 9.143 1.00 96.81 97 MET A C 1
ATOM 752 O O . MET A 1 97 ? -18.778 1.857 9.846 1.00 96.81 97 MET A O 1
ATOM 756 N N . VAL A 1 98 ? -16.547 1.813 9.573 1.00 96.81 98 VAL A N 1
ATOM 757 C CA . VAL A 1 98 ? -16.229 1.257 10.902 1.00 96.81 98 VAL A CA 1
ATOM 758 C C . VAL A 1 98 ? -15.761 2.315 11.900 1.00 96.81 98 VAL A C 1
ATOM 760 O O . VAL A 1 98 ? -15.065 1.997 12.859 1.00 96.81 98 VAL A O 1
ATOM 763 N N . ARG A 1 99 ? -16.151 3.581 11.710 1.00 96.94 99 ARG A N 1
ATOM 764 C CA . ARG A 1 99 ? -15.613 4.727 12.462 1.00 96.94 99 ARG A CA 1
ATOM 765 C C . ARG A 1 99 ? -15.680 4.571 13.981 1.00 96.94 99 ARG A C 1
ATOM 767 O O . ARG A 1 99 ? -14.783 5.053 14.669 1.00 96.94 99 ARG A O 1
ATOM 774 N N . THR A 1 100 ? -16.724 3.927 14.496 1.00 96.12 100 THR A N 1
ATOM 775 C CA . THR A 1 100 ? -16.925 3.685 15.935 1.00 96.12 100 THR A CA 1
ATOM 776 C C . THR A 1 100 ? -15.963 2.651 16.520 1.00 96.12 100 THR A C 1
ATOM 778 O O . THR A 1 100 ? -15.787 2.615 17.731 1.00 96.12 100 THR A O 1
ATOM 781 N N . ALA A 1 101 ? -15.339 1.824 15.678 1.00 96.06 101 ALA A N 1
ATOM 782 C CA . ALA A 1 101 ? -14.331 0.846 16.073 1.00 96.06 101 ALA A CA 1
ATOM 783 C C . ALA A 1 101 ? -12.906 1.426 16.088 1.00 96.06 101 ALA A C 1
ATOM 785 O O . ALA A 1 101 ? -12.001 0.769 16.590 1.00 96.06 101 ALA A O 1
ATOM 786 N N . LEU A 1 102 ? -12.695 2.625 15.530 1.00 97.69 102 LEU A N 1
ATOM 787 C CA . LEU A 1 102 ? -11.379 3.250 15.399 1.00 97.69 102 LEU A CA 1
ATOM 788 C C . LEU A 1 102 ? -11.180 4.351 16.439 1.00 97.69 102 LEU A C 1
ATOM 790 O O . LEU A 1 102 ? -12.085 5.155 16.698 1.00 97.69 102 LEU A O 1
ATOM 794 N N . THR A 1 103 ? -9.958 4.452 16.959 1.00 98.38 103 THR A N 1
ATOM 795 C CA . THR A 1 103 ? -9.527 5.640 17.700 1.00 98.38 103 THR A CA 1
ATOM 796 C C . THR A 1 103 ? -9.560 6.878 16.810 1.00 98.38 103 THR A C 1
ATOM 798 O O . THR A 1 103 ? -9.602 6.802 15.574 1.00 98.38 103 THR A O 1
ATOM 801 N N . ARG A 1 104 ? -9.569 8.051 17.444 1.00 98.31 104 ARG A N 1
ATOM 802 C CA . ARG A 1 104 ? -9.572 9.328 16.731 1.00 98.31 104 ARG A CA 1
ATOM 803 C C . ARG A 1 104 ? -8.313 9.472 15.873 1.00 98.31 104 ARG A C 1
ATOM 805 O O . ARG A 1 104 ? -8.428 9.806 14.701 1.00 98.31 104 ARG A O 1
ATOM 812 N N . GLU A 1 105 ? -7.163 9.130 16.433 1.00 98.56 105 GLU A N 1
ATOM 813 C CA . GLU A 1 105 ? -5.831 9.239 15.841 1.00 98.56 105 GLU A CA 1
ATOM 814 C C . GLU A 1 105 ? -5.677 8.327 14.616 1.00 98.56 105 GLU A C 1
ATOM 816 O O . GLU A 1 105 ? -5.140 8.732 13.584 1.00 98.56 105 GLU A O 1
ATOM 821 N N . THR A 1 106 ? -6.197 7.098 14.689 1.00 98.44 106 THR A N 1
ATOM 822 C CA . THR A 1 106 ? -6.216 6.177 13.540 1.00 98.44 106 THR A CA 1
ATOM 823 C C . THR A 1 106 ? -7.105 6.716 12.419 1.00 98.44 106 THR A C 1
ATOM 825 O O . THR A 1 106 ? -6.734 6.685 11.250 1.00 98.44 106 THR A O 1
ATOM 828 N N . TRP A 1 107 ? -8.287 7.237 12.755 1.00 98.44 107 TRP A N 1
ATOM 829 C CA . TRP A 1 107 ? -9.182 7.810 11.751 1.00 98.44 107 TRP A CA 1
ATOM 830 C C . TRP A 1 107 ? -8.591 9.064 11.090 1.00 98.44 107 TRP A C 1
ATOM 832 O O . TRP A 1 107 ? -8.644 9.196 9.865 1.00 98.44 107 TRP A O 1
ATOM 842 N N . GLU A 1 108 ? -8.044 9.980 11.891 1.00 98.56 108 GLU A N 1
ATOM 843 C CA . GLU A 1 108 ? -7.447 1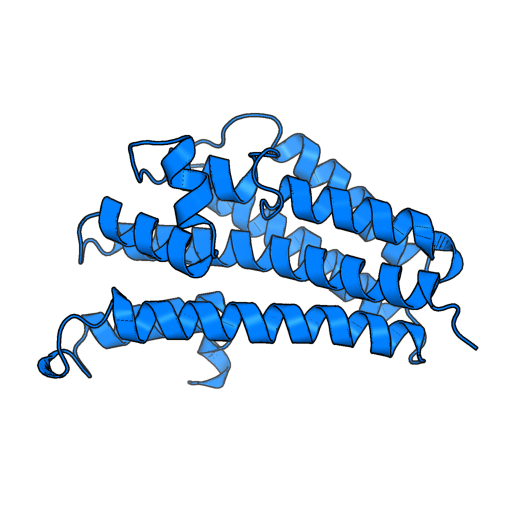1.227 11.409 1.00 98.56 108 GLU A CA 1
ATOM 844 C C . GLU A 1 108 ? -6.240 10.944 10.512 1.00 98.56 108 GLU A C 1
ATOM 846 O O . GLU A 1 108 ? -6.222 11.443 9.389 1.00 98.56 108 GLU A O 1
ATOM 851 N N . SER A 1 109 ? -5.328 10.048 10.910 1.00 98.69 109 SER A N 1
ATOM 852 C CA . SER A 1 109 ? -4.175 9.671 10.074 1.00 98.69 109 SER A CA 1
ATOM 853 C C . SER A 1 109 ? -4.581 9.082 8.715 1.00 98.69 109 SER A C 1
ATOM 855 O O . SER A 1 109 ? -4.033 9.481 7.690 1.00 98.69 109 SER A O 1
ATOM 857 N N . ILE A 1 110 ? -5.590 8.201 8.655 1.00 98.75 110 ILE A N 1
ATOM 858 C CA . ILE A 1 110 ? -6.098 7.660 7.376 1.00 98.75 110 ILE A CA 1
ATOM 859 C C . ILE A 1 110 ? -6.698 8.773 6.506 1.00 98.75 110 ILE A C 1
ATOM 861 O O . ILE A 1 110 ? -6.495 8.819 5.288 1.00 98.75 110 ILE A O 1
ATOM 865 N N . ASN A 1 111 ? -7.474 9.667 7.116 1.00 98.62 111 ASN A N 1
ATOM 866 C CA . ASN A 1 111 ? -8.130 10.752 6.403 1.00 98.62 111 ASN A CA 1
ATOM 867 C C . ASN A 1 111 ? -7.120 11.784 5.870 1.00 98.62 111 ASN A C 1
ATOM 869 O O . ASN A 1 111 ? -7.254 12.225 4.728 1.00 98.62 111 ASN A O 1
ATOM 873 N N . GLU A 1 112 ? -6.116 12.142 6.666 1.00 98.62 112 GLU A N 1
ATOM 874 C CA . GLU A 1 112 ? -5.031 13.050 6.286 1.00 98.62 112 GLU A CA 1
ATOM 875 C C . GLU A 1 112 ? -4.149 12.453 5.192 1.00 98.62 112 GLU A C 1
ATOM 877 O O . GLU A 1 112 ? -3.909 13.128 4.189 1.00 98.62 112 GLU A O 1
ATOM 882 N N . ALA A 1 113 ? -3.778 11.174 5.307 1.00 98.62 113 ALA A N 1
ATOM 883 C CA . ALA A 1 113 ? -3.060 10.449 4.263 1.00 98.62 113 ALA A CA 1
ATOM 884 C C . ALA A 1 113 ? -3.818 10.496 2.929 1.00 98.62 113 ALA A C 1
ATOM 886 O O . ALA A 1 113 ? -3.249 10.850 1.898 1.00 98.62 113 ALA A O 1
ATOM 887 N N . TRP A 1 114 ? -5.131 10.236 2.935 1.00 98.69 114 TRP A N 1
ATOM 888 C CA . TRP A 1 114 ? -5.951 10.366 1.726 1.00 98.69 114 TRP A CA 1
ATOM 889 C C . TRP A 1 114 ? -5.949 11.795 1.165 1.00 98.69 114 TRP A C 1
ATOM 891 O O . TRP A 1 114 ? -5.809 11.966 -0.042 1.00 98.69 114 TRP A O 1
ATOM 901 N N . MET A 1 115 ? -6.075 12.831 2.003 1.00 98.62 115 MET A N 1
ATOM 902 C CA . MET A 1 115 ? -6.042 14.231 1.543 1.00 98.62 115 MET A CA 1
ATOM 903 C C . MET A 1 115 ? -4.672 14.628 0.975 1.00 98.62 115 MET A C 1
ATOM 905 O O . MET A 1 115 ? -4.596 15.366 -0.011 1.00 98.62 115 MET A O 1
ATOM 909 N N . SER A 1 116 ? -3.595 14.164 1.609 1.00 98.31 116 SER A N 1
ATOM 910 C CA . SER A 1 116 ? -2.204 14.366 1.197 1.00 98.31 116 SER A CA 1
ATOM 911 C C . SER A 1 116 ? -1.961 13.723 -0.169 1.00 98.31 116 SER A C 1
ATOM 913 O O . SER A 1 116 ? -1.653 14.418 -1.142 1.00 98.31 116 SER A O 1
ATOM 915 N N . LEU A 1 117 ? -2.243 12.422 -0.278 1.00 98.19 117 LEU A N 1
ATOM 916 C CA . LEU A 1 117 ? -2.040 11.645 -1.497 1.00 98.19 117 LEU A CA 1
ATOM 917 C C . LEU A 1 117 ? -2.951 12.101 -2.632 1.00 98.19 117 LEU A C 1
ATOM 919 O O . LEU A 1 117 ? -2.475 12.264 -3.747 1.00 98.19 117 LEU A O 1
ATOM 923 N N . LYS A 1 118 ? -4.218 12.430 -2.364 1.00 98.12 118 LYS A N 1
ATOM 924 C CA . LYS A 1 118 ? -5.128 12.957 -3.392 1.00 98.12 118 LYS A CA 1
ATOM 925 C C . LYS A 1 118 ? -4.624 14.252 -4.024 1.00 98.12 118 LYS A C 1
ATOM 927 O O . LYS A 1 118 ? -4.818 14.459 -5.218 1.00 98.12 118 LYS A O 1
ATOM 932 N N . ARG A 1 119 ? -3.993 15.135 -3.241 1.00 97.50 119 ARG A N 1
ATOM 933 C CA . ARG A 1 119 ? -3.393 16.372 -3.768 1.00 97.50 119 ARG A CA 1
ATOM 934 C C . ARG A 1 119 ? -2.111 16.087 -4.540 1.00 97.50 119 ARG A C 1
ATOM 936 O O . ARG A 1 119 ? -1.950 16.597 -5.643 1.00 97.50 119 ARG A O 1
ATOM 943 N N . MET A 1 120 ? -1.231 15.267 -3.973 1.00 96.44 120 MET A N 1
ATOM 944 C CA . MET A 1 120 ? 0.060 14.917 -4.570 1.00 96.44 120 MET A CA 1
ATOM 945 C C . MET A 1 120 ? -0.098 14.174 -5.899 1.00 96.44 120 MET A C 1
ATOM 947 O O . MET A 1 120 ? 0.578 14.475 -6.874 1.00 96.44 120 MET A O 1
ATOM 951 N N . LEU A 1 121 ? -1.055 13.252 -5.951 1.00 96.69 121 LEU A N 1
ATOM 952 C CA . LEU A 1 121 ? -1.354 12.401 -7.094 1.00 96.69 121 LEU A CA 1
ATOM 953 C C . LEU A 1 121 ? -2.396 13.040 -8.030 1.00 96.69 121 LEU A C 1
ATOM 955 O O . LEU A 1 121 ? -2.933 12.365 -8.898 1.00 96.69 121 LEU A O 1
ATOM 959 N N . ALA A 1 122 ? -2.706 14.336 -7.904 1.00 95.69 122 ALA A N 1
ATOM 960 C CA . ALA A 1 122 ? -3.714 14.992 -8.747 1.00 95.69 122 ALA A CA 1
ATOM 961 C C . ALA A 1 122 ? -3.254 15.196 -10.201 1.00 95.69 122 ALA A C 1
ATOM 963 O O . ALA A 1 122 ? -4.078 15.172 -11.120 1.00 95.69 122 ALA A O 1
ATOM 964 N N . LYS A 1 123 ? -1.944 15.340 -10.439 1.00 94.06 123 LYS A N 1
ATOM 965 C CA . LYS A 1 123 ? -1.339 15.481 -11.780 1.00 94.06 123 LYS A CA 1
ATOM 966 C C . LYS A 1 123 ? -0.295 14.386 -12.048 1.00 94.06 123 LYS A C 1
ATOM 968 O O . LYS A 1 123 ? 0.197 13.816 -11.074 1.00 94.06 123 LYS A O 1
ATOM 973 N N . PRO A 1 124 ? 0.001 14.061 -13.326 1.00 92.56 124 PRO A N 1
ATOM 974 C CA . PRO A 1 124 ? 1.075 13.133 -13.665 1.00 92.56 124 PRO A CA 1
ATOM 975 C C . PRO A 1 124 ? 2.374 13.533 -12.966 1.00 92.56 124 PRO A C 1
ATOM 977 O O . PRO A 1 124 ? 2.671 14.723 -12.847 1.00 92.56 124 PRO A O 1
ATOM 980 N N . ILE A 1 125 ? 3.098 12.536 -12.468 1.00 90.81 125 ILE A N 1
ATOM 981 C CA . ILE A 1 125 ? 4.316 12.729 -11.681 1.00 90.81 125 ILE A CA 1
ATOM 982 C C . ILE A 1 125 ? 5.493 12.816 -12.652 1.00 90.81 125 ILE A C 1
ATOM 984 O O . ILE A 1 125 ? 5.644 11.943 -13.506 1.00 90.81 125 ILE A O 1
ATOM 988 N N . ASP A 1 126 ? 6.321 13.852 -12.523 1.00 89.62 126 ASP A N 1
ATOM 989 C CA . ASP A 1 126 ? 7.602 13.909 -13.229 1.00 89.62 126 ASP A CA 1
ATOM 990 C C . ASP A 1 126 ? 8.534 12.821 -12.673 1.00 89.62 126 ASP A C 1
ATOM 992 O O . ASP A 1 126 ? 8.600 12.603 -11.461 1.00 89.62 126 ASP A O 1
ATOM 996 N N . GLU A 1 127 ? 9.277 12.137 -13.541 1.00 86.56 127 GLU A N 1
ATOM 997 C CA . GLU A 1 127 ? 10.204 11.071 -13.147 1.00 86.56 127 GLU A CA 1
ATOM 998 C C . GLU A 1 127 ? 11.229 11.537 -12.096 1.00 86.56 127 GLU A C 1
ATOM 1000 O O . GLU A 1 127 ? 11.624 10.763 -11.223 1.00 86.56 127 GLU A O 1
ATOM 1005 N N . ARG A 1 128 ? 11.608 12.822 -12.115 1.00 89.19 128 ARG A N 1
ATOM 1006 C CA . ARG A 1 128 ? 12.524 13.427 -11.132 1.00 89.19 128 ARG A CA 1
ATOM 1007 C C . ARG A 1 128 ? 11.916 13.532 -9.738 1.00 89.19 128 ARG A C 1
ATOM 1009 O O . ARG A 1 128 ? 12.637 13.409 -8.749 1.00 89.19 128 ARG A O 1
ATOM 1016 N N . ASP A 1 129 ? 10.605 13.738 -9.663 1.00 92.50 129 ASP A N 1
ATOM 1017 C CA . ASP A 1 129 ? 9.874 13.880 -8.405 1.00 92.50 129 ASP A CA 1
ATOM 1018 C C . ASP A 1 129 ? 9.399 12.527 -7.862 1.00 92.50 129 ASP A C 1
ATOM 1020 O O . ASP A 1 129 ? 9.086 12.416 -6.671 1.00 92.50 129 ASP A O 1
ATOM 1024 N N . LEU A 1 130 ? 9.387 11.483 -8.700 1.00 94.25 130 LEU A N 1
ATOM 1025 C CA . LEU A 1 130 ? 8.888 10.152 -8.359 1.00 94.25 130 LEU A CA 1
ATOM 1026 C C . LEU A 1 130 ? 9.474 9.594 -7.046 1.00 94.25 130 LEU A C 1
ATOM 1028 O O . LEU A 1 130 ? 8.671 9.202 -6.199 1.00 94.25 130 LEU A O 1
ATOM 1032 N N . PRO A 1 131 ? 10.799 9.617 -6.777 1.00 95.25 131 PRO A N 1
ATOM 1033 C CA . PRO A 1 131 ? 11.336 9.159 -5.490 1.00 95.25 131 PRO A CA 1
ATOM 1034 C C . PRO A 1 131 ? 10.694 9.849 -4.280 1.00 95.25 131 PRO A C 1
ATOM 1036 O O . PRO A 1 131 ? 10.337 9.191 -3.303 1.00 95.25 131 PRO A O 1
ATOM 1039 N N . SER A 1 132 ? 10.487 11.168 -4.361 1.00 96.69 132 SER A N 1
ATOM 1040 C CA . SER A 1 132 ? 9.894 11.943 -3.267 1.00 96.69 132 SER A CA 1
ATOM 1041 C C . SER A 1 132 ? 8.424 11.583 -3.032 1.00 96.69 132 SER A C 1
ATOM 1043 O O . SER A 1 132 ? 7.986 11.491 -1.883 1.00 96.69 132 SER A O 1
ATOM 1045 N N . VAL A 1 133 ? 7.677 11.303 -4.106 1.00 97.44 133 VAL A N 1
ATOM 1046 C CA . VAL A 1 133 ? 6.282 10.848 -4.037 1.00 97.44 133 VAL A CA 1
ATOM 1047 C C . VAL A 1 133 ? 6.197 9.456 -3.412 1.00 97.44 133 VAL A C 1
ATOM 1049 O O . VAL A 1 133 ? 5.366 9.222 -2.533 1.00 97.44 133 VAL A O 1
ATOM 1052 N N . LEU A 1 134 ? 7.079 8.537 -3.811 1.00 97.75 134 LEU A N 1
ATOM 1053 C CA . LEU A 1 134 ? 7.136 7.182 -3.254 1.00 97.75 134 LEU A CA 1
ATOM 1054 C C . LEU A 1 134 ? 7.457 7.201 -1.756 1.00 97.75 134 LEU A C 1
ATOM 1056 O O . LEU A 1 134 ? 6.821 6.487 -0.978 1.00 97.75 134 LEU A O 1
ATOM 1060 N N . ASP A 1 135 ? 8.403 8.038 -1.333 1.00 97.75 135 ASP A N 1
ATOM 1061 C CA . ASP A 1 135 ? 8.743 8.192 0.082 1.00 97.75 135 ASP A CA 1
ATOM 1062 C C . ASP A 1 135 ? 7.622 8.861 0.879 1.00 97.75 135 ASP A C 1
ATOM 1064 O O . ASP A 1 135 ? 7.350 8.454 2.012 1.00 97.75 135 ASP A O 1
ATOM 1068 N N . ALA A 1 136 ? 6.905 9.818 0.285 1.00 98.12 136 ALA A N 1
ATOM 1069 C CA . ALA A 1 136 ? 5.713 10.382 0.900 1.00 98.12 136 ALA A CA 1
ATOM 1070 C C . ALA A 1 136 ? 4.629 9.316 1.117 1.00 98.12 136 ALA A C 1
ATOM 1072 O O . ALA A 1 136 ? 4.111 9.225 2.226 1.00 98.12 136 ALA A O 1
ATOM 1073 N N . ILE A 1 137 ? 4.343 8.461 0.126 1.00 98.50 137 ILE A N 1
ATOM 1074 C CA . ILE A 1 137 ? 3.370 7.362 0.271 1.00 98.50 137 ILE A CA 1
ATOM 1075 C C . ILE A 1 137 ? 3.757 6.439 1.432 1.00 98.50 137 ILE A C 1
ATOM 1077 O O . ILE A 1 137 ? 2.939 6.208 2.323 1.00 98.50 137 ILE A O 1
ATOM 1081 N N . LYS A 1 138 ? 5.009 5.962 1.470 1.00 98.31 138 LYS A N 1
ATOM 1082 C CA . LYS A 1 138 ? 5.503 5.094 2.557 1.00 98.31 138 LYS A CA 1
ATOM 1083 C C . LYS A 1 138 ? 5.420 5.779 3.923 1.00 98.31 138 LYS A C 1
ATOM 1085 O O . LYS A 1 138 ? 5.156 5.126 4.930 1.00 98.31 138 LYS A O 1
ATOM 1090 N N . ARG A 1 139 ? 5.667 7.092 3.980 1.00 98.50 139 ARG A N 1
ATOM 1091 C CA . ARG A 1 139 ? 5.572 7.876 5.216 1.00 98.50 139 ARG A CA 1
ATOM 1092 C C . ARG A 1 139 ? 4.128 7.978 5.699 1.00 98.50 139 ARG A C 1
ATOM 1094 O O . ARG A 1 139 ? 3.889 7.753 6.879 1.00 98.50 139 ARG A O 1
ATOM 1101 N N . GLU A 1 140 ? 3.180 8.280 4.814 1.00 98.56 140 GLU A N 1
ATOM 1102 C CA . GLU A 1 140 ? 1.756 8.352 5.168 1.00 98.56 140 GLU A CA 1
ATOM 1103 C C . GLU A 1 140 ? 1.238 6.993 5.674 1.00 98.56 140 GLU A C 1
ATOM 1105 O O . GLU A 1 140 ? 0.580 6.928 6.713 1.00 98.56 140 GLU A O 1
ATOM 1110 N N . THR A 1 141 ? 1.592 5.878 5.020 1.00 98.00 141 THR A N 1
ATOM 1111 C CA . THR A 1 141 ? 1.185 4.541 5.496 1.00 98.00 141 THR A CA 1
ATOM 1112 C C . THR A 1 141 ? 1.871 4.152 6.807 1.00 98.00 141 THR A C 1
ATOM 1114 O O . THR A 1 141 ? 1.241 3.538 7.673 1.00 98.00 141 THR A O 1
ATOM 1117 N N . ALA A 1 142 ? 3.128 4.557 7.016 1.00 97.94 142 ALA A N 1
ATOM 1118 C CA . ALA A 1 142 ? 3.821 4.378 8.290 1.00 97.94 142 ALA A CA 1
ATOM 1119 C C . ALA A 1 142 ? 3.181 5.190 9.427 1.00 97.94 142 ALA A C 1
ATOM 1121 O O . ALA A 1 142 ? 3.081 4.675 10.540 1.00 97.94 142 ALA A O 1
ATOM 1122 N N . LEU A 1 143 ? 2.713 6.415 9.157 1.00 98.50 143 LEU A N 1
ATOM 1123 C CA . LEU A 1 143 ? 1.973 7.229 10.126 1.00 98.50 143 LEU A CA 1
ATOM 1124 C C . LEU A 1 143 ? 0.655 6.558 10.515 1.00 98.50 143 LEU A C 1
ATOM 1126 O O . LEU A 1 143 ? 0.407 6.389 11.706 1.00 98.50 143 LEU A O 1
ATOM 1130 N N . ILE A 1 144 ? -0.129 6.079 9.540 1.00 98.56 144 ILE A N 1
ATOM 1131 C CA . ILE A 1 144 ? -1.353 5.305 9.812 1.00 98.56 144 ILE A CA 1
ATOM 1132 C C . ILE A 1 144 ? -1.040 4.104 10.710 1.00 98.56 144 ILE A C 1
ATOM 1134 O O . ILE A 1 144 ? -1.695 3.896 11.734 1.00 98.56 144 ILE A O 1
ATOM 1138 N N . ARG A 1 145 ? -0.013 3.320 10.353 1.00 97.56 145 ARG A N 1
ATOM 1139 C CA . ARG A 1 145 ? 0.402 2.141 11.125 1.00 97.56 145 ARG A CA 1
ATOM 1140 C C . ARG A 1 145 ? 0.837 2.535 12.541 1.00 97.56 145 ARG A C 1
ATOM 1142 O O . ARG A 1 145 ? 0.434 1.885 13.501 1.00 97.56 145 ARG A O 1
ATOM 1149 N N . GLY A 1 146 ? 1.611 3.607 12.693 1.00 98.19 146 GLY A N 1
ATOM 1150 C CA . GLY A 1 146 ? 2.041 4.130 13.991 1.00 98.19 146 GLY A CA 1
ATOM 1151 C C . GLY A 1 146 ? 0.866 4.548 14.876 1.00 98.19 146 GLY A C 1
ATOM 1152 O O . GLY A 1 146 ? 0.781 4.108 16.023 1.00 98.19 146 GLY A O 1
ATOM 1153 N N . SER A 1 147 ? -0.078 5.322 14.332 1.00 98.31 147 SER A N 1
ATOM 1154 C CA . SER A 1 147 ? -1.304 5.725 15.030 1.00 98.31 147 SER A CA 1
ATOM 1155 C C . SER A 1 147 ? -2.146 4.517 15.443 1.00 98.31 147 SER A C 1
ATOM 1157 O O . SER A 1 147 ? -2.610 4.459 16.584 1.00 98.31 147 SER A O 1
ATOM 1159 N N . PHE A 1 148 ? -2.285 3.527 14.556 1.00 98.06 148 PHE A N 1
ATOM 1160 C CA . PHE A 1 148 ? -3.016 2.292 14.829 1.00 98.06 148 PHE A CA 1
ATOM 1161 C C . PHE A 1 148 ? -2.401 1.520 16.004 1.00 98.06 148 PHE A C 1
ATOM 1163 O O . PHE A 1 148 ? -3.062 1.291 17.015 1.00 98.06 148 PHE A O 1
ATOM 1170 N N . TYR A 1 149 ? -1.115 1.171 15.916 1.00 97.50 149 TYR A N 1
ATOM 1171 C CA . TYR A 1 149 ? -0.431 0.396 16.958 1.00 97.50 149 TYR A CA 1
ATOM 1172 C C . TYR A 1 149 ? -0.277 1.151 18.281 1.00 97.50 149 TYR A C 1
ATOM 1174 O O . TYR A 1 149 ? -0.227 0.517 19.335 1.00 97.50 149 TYR A O 1
ATOM 1182 N N . GLY A 1 150 ? -0.172 2.480 18.231 1.00 97.75 150 GLY A N 1
ATOM 1183 C CA . GLY A 1 150 ? 0.020 3.311 19.415 1.00 97.75 150 GLY A CA 1
ATOM 1184 C C . GLY A 1 150 ? -1.253 3.543 20.228 1.00 97.75 150 GLY A C 1
ATOM 1185 O O . GLY A 1 150 ? -1.152 3.811 21.422 1.00 97.75 150 GLY A O 1
ATOM 1186 N N . THR A 1 151 ? -2.436 3.452 19.610 1.00 98.00 151 THR A N 1
ATOM 1187 C CA . THR A 1 151 ? -3.692 3.892 20.250 1.00 98.00 151 THR A CA 1
ATOM 1188 C C . THR A 1 151 ? -4.780 2.824 20.318 1.00 98.00 151 THR A C 1
ATOM 1190 O O . THR A 1 151 ? -5.613 2.865 21.222 1.00 98.00 151 THR A O 1
ATOM 1193 N N . MET A 1 152 ? -4.801 1.860 19.393 1.00 97.75 152 MET A N 1
ATOM 1194 C CA . MET A 1 152 ? -5.858 0.849 19.343 1.00 97.75 152 MET A CA 1
ATOM 1195 C C . MET A 1 152 ? -5.718 -0.169 20.481 1.00 97.75 152 MET A C 1
ATOM 1197 O O . MET A 1 152 ? -4.633 -0.685 20.755 1.00 97.75 152 MET A O 1
ATOM 1201 N N . LEU A 1 153 ? -6.842 -0.511 21.116 1.00 96.81 153 LEU A N 1
ATOM 1202 C CA . LEU A 1 153 ? -6.893 -1.569 22.125 1.00 96.81 153 LEU A CA 1
ATOM 1203 C C . LEU A 1 153 ? -6.620 -2.936 21.480 1.00 96.81 153 LEU A C 1
ATOM 1205 O O . LEU A 1 153 ? -7.198 -3.252 20.443 1.00 96.81 153 LEU A O 1
ATOM 1209 N N . ARG A 1 154 ? -5.798 -3.775 22.121 1.00 96.44 154 ARG A N 1
ATOM 1210 C CA . ARG A 1 154 ? -5.509 -5.141 21.654 1.00 96.44 154 ARG A CA 1
ATOM 1211 C C . ARG A 1 154 ? -6.662 -6.090 21.972 1.00 96.44 154 ARG A C 1
ATOM 1213 O O . ARG A 1 154 ? -6.729 -6.660 23.057 1.00 96.44 154 ARG A O 1
ATOM 1220 N N . ASN A 1 155 ? -7.582 -6.210 21.027 1.00 95.81 155 ASN A N 1
ATOM 1221 C CA . ASN A 1 155 ? -8.741 -7.096 21.068 1.00 95.81 155 ASN A CA 1
ATOM 1222 C C . ASN A 1 155 ? -9.063 -7.609 19.650 1.00 95.81 155 ASN A C 1
ATOM 1224 O O . ASN A 1 155 ? -8.309 -7.375 18.708 1.00 95.81 155 ASN A O 1
ATOM 1228 N N . GLU A 1 156 ? -10.236 -8.214 19.472 1.00 95.25 156 GLU A N 1
ATOM 1229 C CA . GLU A 1 156 ? -10.735 -8.678 18.172 1.00 95.25 156 GLU A CA 1
ATOM 1230 C C . GLU A 1 156 ? -10.671 -7.632 17.035 1.00 95.25 156 GLU A C 1
ATOM 1232 O O . GLU A 1 156 ? -10.389 -7.991 15.895 1.00 95.25 156 GLU A O 1
ATOM 1237 N N . ILE A 1 157 ? -10.877 -6.336 17.306 1.00 95.94 157 ILE A N 1
ATOM 1238 C CA . ILE A 1 157 ? -10.758 -5.268 16.291 1.00 95.94 157 ILE A CA 1
ATOM 1239 C C . ILE A 1 157 ? -9.312 -5.159 15.800 1.00 95.94 157 ILE A C 1
ATOM 1241 O O . ILE A 1 157 ? -9.065 -5.035 14.594 1.00 95.94 157 ILE A O 1
ATOM 1245 N N . PHE A 1 158 ? -8.366 -5.205 16.739 1.00 97.00 158 PHE A N 1
ATOM 1246 C CA . PHE A 1 158 ? -6.940 -5.196 16.443 1.00 97.00 158 PHE A CA 1
ATOM 1247 C C . PHE A 1 158 ? -6.555 -6.438 15.639 1.00 97.00 158 PHE A C 1
ATOM 1249 O O . PHE A 1 158 ? -5.960 -6.314 14.572 1.00 97.00 158 PHE A O 1
ATOM 1256 N N . ASP A 1 159 ? -6.981 -7.619 16.078 1.00 95.94 159 ASP A N 1
ATOM 1257 C CA . ASP A 1 159 ? -6.615 -8.883 15.436 1.00 95.94 159 ASP A CA 1
ATOM 1258 C C . ASP A 1 159 ? -7.168 -9.000 14.004 1.00 95.94 159 ASP A C 1
ATOM 1260 O O . ASP A 1 159 ? -6.436 -9.373 13.086 1.00 95.94 159 ASP A O 1
ATOM 1264 N N . PHE A 1 160 ? -8.424 -8.600 13.760 1.00 95.00 160 PHE A N 1
ATOM 1265 C CA . PHE A 1 160 ? -9.000 -8.577 12.404 1.00 95.00 160 PHE A CA 1
ATOM 1266 C C . PHE A 1 160 ? -8.315 -7.565 11.479 1.00 95.00 160 PHE A C 1
ATOM 1268 O O . PHE A 1 160 ? -8.154 -7.822 10.283 1.00 95.00 160 PHE A O 1
ATOM 1275 N N . SER A 1 161 ? -7.897 -6.423 12.024 1.00 97.25 161 SER A N 1
ATOM 1276 C CA . SER A 1 161 ? -7.109 -5.435 11.284 1.00 97.25 161 SER A CA 1
ATOM 1277 C C . SER A 1 161 ? -5.756 -6.014 10.870 1.00 97.25 161 SER A C 1
ATOM 1279 O O . SER A 1 161 ? -5.372 -5.942 9.702 1.00 97.25 161 SER A O 1
ATOM 1281 N N . GLN A 1 162 ? -5.071 -6.667 11.810 1.00 97.38 162 GLN A N 1
ATOM 1282 C CA . GLN A 1 162 ? -3.791 -7.327 11.576 1.00 97.38 162 GLN A CA 1
ATOM 1283 C C . GLN A 1 162 ? -3.893 -8.459 10.552 1.00 97.38 162 GLN A C 1
ATOM 1285 O O . GLN A 1 162 ? -3.022 -8.580 9.691 1.00 97.38 162 GLN A O 1
ATOM 1290 N N . LEU A 1 163 ? -4.970 -9.247 10.593 1.00 97.44 163 LEU A N 1
ATOM 1291 C CA . LEU A 1 163 ? -5.229 -10.292 9.604 1.00 97.44 163 LEU A CA 1
ATOM 1292 C C . LEU A 1 163 ? -5.260 -9.725 8.176 1.00 97.44 163 LEU A C 1
ATOM 1294 O O . LEU A 1 163 ? -4.658 -10.308 7.278 1.00 97.44 163 LEU A O 1
ATOM 1298 N N . GLY A 1 164 ? -5.910 -8.575 7.970 1.00 97.19 164 GLY A N 1
ATOM 1299 C CA . GLY A 1 164 ? -5.927 -7.884 6.676 1.00 97.19 164 GLY A CA 1
ATOM 1300 C C . GLY A 1 164 ? -4.525 -7.527 6.183 1.00 97.19 164 GLY A C 1
ATOM 1301 O O . GLY A 1 164 ? -4.162 -7.860 5.054 1.00 97.19 164 GLY A O 1
ATOM 1302 N N . THR A 1 165 ? -3.717 -6.923 7.057 1.00 97.31 165 THR A N 1
ATOM 1303 C CA . THR A 1 165 ? -2.314 -6.575 6.779 1.00 97.31 165 THR A CA 1
ATOM 1304 C C . THR A 1 165 ? -1.485 -7.802 6.404 1.00 97.31 165 THR A C 1
ATOM 1306 O O . THR A 1 165 ? -0.784 -7.799 5.393 1.00 97.31 165 THR A O 1
ATOM 1309 N N . TYR A 1 166 ? -1.554 -8.870 7.204 1.00 97.31 166 TYR A N 1
ATOM 1310 C CA . TYR A 1 166 ? -0.721 -10.052 6.990 1.00 97.31 166 TYR A CA 1
ATOM 1311 C C . TYR A 1 166 ? -1.120 -10.844 5.750 1.00 97.31 166 TYR A C 1
ATOM 1313 O O . TYR A 1 166 ? -0.235 -11.338 5.055 1.00 97.31 166 TYR A O 1
ATOM 1321 N N . VAL A 1 167 ? -2.416 -10.928 5.433 1.00 97.94 167 VAL A N 1
ATOM 1322 C CA . VAL A 1 167 ? -2.870 -11.579 4.197 1.00 97.94 167 VAL A CA 1
ATOM 1323 C C . VAL A 1 167 ? -2.376 -10.819 2.968 1.00 97.94 167 VAL A C 1
ATOM 1325 O O . VAL A 1 167 ? -1.860 -11.449 2.050 1.00 97.94 167 VAL A O 1
ATOM 1328 N N . GLU A 1 168 ? -2.470 -9.484 2.949 1.00 97.12 168 GLU A N 1
ATOM 1329 C CA . GLU A 1 168 ? -1.935 -8.705 1.822 1.00 97.12 168 GLU A CA 1
ATOM 1330 C C . GLU A 1 168 ? -0.420 -8.856 1.698 1.00 97.12 168 GLU A C 1
ATOM 1332 O O . GLU A 1 168 ? 0.101 -9.015 0.597 1.00 97.12 168 GLU A O 1
ATOM 1337 N N . ARG A 1 169 ? 0.298 -8.834 2.824 1.00 95.38 169 ARG A N 1
ATOM 1338 C CA . ARG A 1 169 ? 1.750 -9.003 2.821 1.00 95.38 169 ARG A CA 1
ATOM 1339 C C . ARG A 1 169 ? 2.159 -10.383 2.319 1.00 95.38 169 ARG A C 1
ATOM 1341 O O . ARG A 1 169 ? 3.108 -10.472 1.542 1.00 95.38 169 ARG A O 1
ATOM 1348 N N . ALA A 1 170 ? 1.469 -11.438 2.748 1.00 94.81 170 ALA A N 1
ATOM 1349 C CA . ALA A 1 170 ? 1.736 -12.802 2.302 1.00 94.81 170 ALA A CA 1
ATOM 1350 C C . ALA A 1 170 ? 1.497 -12.948 0.793 1.00 94.81 170 ALA A C 1
ATOM 1352 O O . ALA A 1 170 ? 2.373 -13.438 0.085 1.00 94.81 170 ALA A O 1
ATOM 1353 N N . ASP A 1 171 ? 0.362 -12.448 0.303 1.00 93.19 171 ASP A N 1
ATOM 1354 C CA . ASP A 1 171 ? 0.012 -12.442 -1.119 1.00 93.19 171 ASP A CA 1
ATOM 1355 C C . ASP A 1 171 ? 1.036 -11.667 -1.968 1.00 93.19 171 ASP A C 1
ATOM 1357 O O . ASP A 1 171 ? 1.572 -12.195 -2.941 1.00 93.19 171 ASP A O 1
ATOM 1361 N N . ASN A 1 172 ? 1.383 -10.442 -1.560 1.00 91.81 172 ASN A N 1
ATOM 1362 C CA . ASN A 1 172 ? 2.372 -9.620 -2.257 1.00 91.81 172 ASN A CA 1
ATOM 1363 C C . ASN A 1 172 ? 3.766 -10.268 -2.257 1.00 91.81 172 ASN A C 1
ATOM 1365 O O . ASN A 1 172 ? 4.461 -10.254 -3.269 1.00 91.81 172 ASN A O 1
ATOM 1369 N N . THR A 1 173 ? 4.171 -10.874 -1.136 1.00 90.69 173 THR A N 1
ATOM 1370 C CA . THR A 1 173 ? 5.460 -11.579 -1.043 1.00 90.69 173 THR A CA 1
ATOM 1371 C C . THR A 1 173 ? 5.493 -12.787 -1.974 1.00 90.69 173 THR A C 1
ATOM 1373 O O . THR A 1 173 ? 6.487 -12.984 -2.668 1.00 90.69 173 THR A O 1
ATOM 1376 N N . ALA A 1 174 ? 4.409 -13.567 -2.034 1.00 90.19 174 A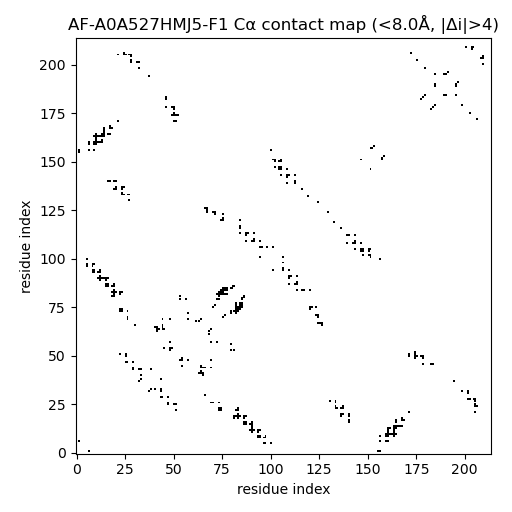LA A N 1
ATOM 1377 C CA . ALA A 1 174 ? 4.310 -14.704 -2.942 1.00 90.19 174 ALA A CA 1
ATOM 1378 C C . ALA A 1 174 ? 4.434 -14.268 -4.411 1.00 90.19 174 ALA A C 1
ATOM 1380 O O . ALA A 1 174 ? 5.219 -14.860 -5.146 1.00 90.19 174 ALA A O 1
ATOM 1381 N N . ARG A 1 175 ? 3.750 -13.187 -4.813 1.00 88.00 175 ARG A N 1
ATOM 1382 C CA . ARG A 1 175 ? 3.830 -12.644 -6.182 1.00 88.00 175 ARG A CA 1
ATOM 1383 C C . ARG A 1 175 ? 5.225 -12.145 -6.556 1.00 88.00 175 ARG A C 1
ATOM 1385 O O . ARG A 1 175 ? 5.703 -12.435 -7.646 1.00 88.00 175 ARG A O 1
ATOM 1392 N N . ILE A 1 176 ? 5.909 -11.443 -5.651 1.00 86.44 176 ILE A N 1
ATOM 1393 C CA . ILE A 1 176 ? 7.289 -10.983 -5.891 1.00 86.44 176 ILE A CA 1
ATOM 1394 C C . ILE A 1 176 ? 8.244 -12.172 -6.076 1.00 86.44 176 ILE A C 1
ATOM 1396 O O . ILE A 1 176 ? 9.109 -12.144 -6.953 1.00 86.44 176 ILE A O 1
ATOM 1400 N N . LEU A 1 177 ? 8.092 -13.223 -5.262 1.00 85.06 177 LEU A N 1
ATOM 1401 C CA . LEU A 1 177 ? 8.897 -14.440 -5.390 1.00 85.06 177 LEU A CA 1
ATOM 1402 C C . LEU A 1 177 ? 8.624 -15.168 -6.711 1.00 85.06 177 LEU A C 1
ATOM 1404 O O . LEU A 1 177 ? 9.571 -15.614 -7.356 1.00 85.06 177 LEU A O 1
ATOM 1408 N N . ASP A 1 178 ? 7.360 -15.247 -7.122 1.00 82.94 178 ASP A N 1
ATOM 1409 C CA . ASP A 1 178 ? 6.945 -15.867 -8.381 1.00 82.94 178 ASP A CA 1
ATOM 1410 C C . ASP A 1 178 ? 7.608 -15.176 -9.585 1.00 82.94 178 ASP A C 1
ATOM 1412 O O . ASP A 1 178 ? 8.289 -15.817 -10.387 1.00 82.94 178 ASP A O 1
ATOM 1416 N N . VAL A 1 179 ? 7.554 -13.841 -9.645 1.00 78.19 179 VAL A N 1
ATOM 1417 C CA . VAL A 1 179 ? 8.206 -13.065 -10.714 1.00 78.19 179 VAL A CA 1
ATOM 1418 C C . VAL A 1 179 ? 9.724 -13.247 -10.705 1.00 78.19 179 VAL A C 1
ATOM 1420 O O . VAL A 1 179 ? 10.335 -13.421 -11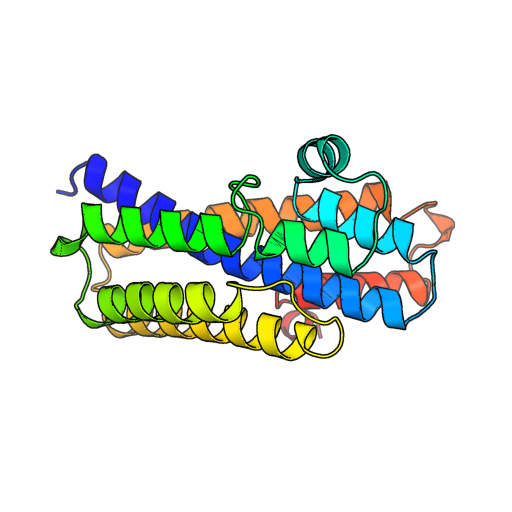.760 1.00 78.19 179 VAL A O 1
ATOM 1423 N N . LYS A 1 180 ? 10.367 -13.275 -9.533 1.00 74.12 180 LYS A N 1
ATOM 1424 C CA . LYS A 1 180 ? 11.814 -13.525 -9.463 1.00 74.12 180 LYS A CA 1
ATOM 1425 C C . LYS A 1 180 ? 12.194 -14.870 -10.073 1.00 74.12 180 LYS A C 1
ATOM 1427 O O . LYS A 1 180 ? 13.129 -14.926 -10.869 1.00 74.12 180 LYS A O 1
ATOM 1432 N N . TYR A 1 181 ? 11.495 -15.932 -9.686 1.00 65.44 181 TYR A N 1
ATOM 1433 C CA . TYR A 1 181 ? 11.848 -17.289 -10.092 1.00 65.44 181 TYR A CA 1
ATOM 1434 C C . TYR A 1 181 ? 11.461 -17.611 -11.532 1.00 65.44 181 TYR A C 1
ATOM 1436 O O . TYR A 1 181 ? 12.220 -18.305 -12.203 1.00 65.44 181 TYR A O 1
ATOM 1444 N N . TYR A 1 182 ? 10.323 -17.109 -12.014 1.00 59.84 182 TYR A N 1
ATOM 1445 C CA . TYR A 1 182 ? 9.791 -17.504 -13.321 1.00 59.84 182 TYR A CA 1
ATOM 1446 C C . TYR A 1 182 ? 9.983 -16.462 -14.425 1.00 59.84 182 TYR A C 1
ATOM 1448 O O . TYR A 1 182 ? 9.923 -16.822 -15.598 1.00 59.84 182 TYR A O 1
ATOM 1456 N N . VAL A 1 183 ? 10.238 -15.195 -14.082 1.00 63.34 183 VAL A N 1
ATOM 1457 C CA . VAL A 1 183 ? 10.399 -14.107 -15.066 1.00 63.34 183 VAL A CA 1
ATOM 1458 C C . VAL A 1 183 ? 11.843 -13.613 -15.119 1.00 63.34 183 VAL A C 1
ATOM 1460 O O . VAL A 1 183 ? 12.401 -13.455 -16.200 1.00 63.34 183 VAL A O 1
ATOM 1463 N N . LEU A 1 184 ? 12.483 -13.407 -13.963 1.00 63.00 184 LEU A N 1
ATOM 1464 C CA . LEU A 1 184 ? 13.823 -12.803 -13.892 1.00 63.00 184 LEU A CA 1
ATOM 1465 C C . LEU A 1 184 ? 14.986 -13.812 -13.887 1.00 63.00 184 LEU A C 1
ATOM 1467 O O . LEU A 1 184 ? 16.141 -13.397 -13.982 1.00 63.00 184 LEU A O 1
ATOM 1471 N N . LEU A 1 185 ? 14.709 -15.116 -13.782 1.00 66.50 185 LEU A N 1
ATOM 1472 C CA . LEU A 1 185 ? 15.695 -16.207 -13.813 1.00 66.50 185 LEU A CA 1
ATOM 1473 C C . LEU A 1 185 ? 15.614 -16.968 -15.155 1.00 66.50 185 LEU A C 1
ATOM 1475 O O . LEU A 1 185 ? 14.966 -18.009 -15.238 1.00 66.50 185 LEU A O 1
ATOM 1479 N N . PRO A 1 186 ? 16.285 -16.494 -16.225 1.00 61.78 186 PRO A N 1
ATOM 1480 C CA . PRO A 1 186 ? 16.182 -17.096 -17.559 1.00 61.78 186 PRO A CA 1
ATOM 1481 C C . PRO A 1 186 ? 16.824 -18.491 -17.663 1.00 61.78 186 PRO A C 1
ATOM 1483 O O . PRO A 1 186 ? 16.520 -19.245 -18.583 1.00 61.78 186 PRO A O 1
ATOM 1486 N N . SER A 1 187 ? 17.738 -18.843 -16.751 1.00 66.06 187 SER A N 1
ATOM 1487 C CA . SER A 1 187 ? 18.354 -20.173 -16.666 1.00 66.06 187 SER A CA 1
ATOM 1488 C C . SER A 1 187 ? 18.971 -20.408 -15.284 1.00 66.06 187 SER A C 1
ATOM 1490 O O . SER A 1 187 ? 19.517 -19.488 -14.674 1.00 66.06 187 SER A O 1
ATOM 1492 N N . ILE A 1 188 ? 18.975 -21.670 -14.834 1.00 67.62 188 ILE A N 1
ATOM 1493 C CA . ILE A 1 188 ? 19.620 -22.135 -13.589 1.00 67.62 188 ILE A CA 1
ATOM 1494 C C . ILE A 1 188 ? 21.117 -21.772 -13.557 1.00 67.62 188 ILE A C 1
ATOM 1496 O O . ILE A 1 188 ? 21.686 -21.558 -12.491 1.00 67.62 188 ILE A O 1
ATOM 1500 N N . SER A 1 189 ? 21.757 -21.630 -14.721 1.00 69.06 189 SER A N 1
ATOM 1501 C CA . SER A 1 189 ? 23.170 -21.243 -14.829 1.00 69.06 189 SER A CA 1
ATOM 1502 C C . SER A 1 189 ? 23.483 -19.826 -14.329 1.00 69.06 189 SER A C 1
ATOM 1504 O O . SER A 1 189 ? 24.653 -19.501 -14.153 1.00 69.06 189 SER A O 1
ATOM 1506 N N . TRP A 1 190 ? 22.472 -18.973 -14.133 1.00 68.31 190 TRP A N 1
ATOM 1507 C CA . TRP A 1 190 ? 22.637 -17.599 -13.638 1.00 68.31 190 TRP A CA 1
ATOM 1508 C C . TRP A 1 190 ? 22.546 -17.480 -12.113 1.00 68.31 190 TRP A C 1
ATOM 1510 O O . TRP A 1 190 ? 22.818 -16.401 -11.575 1.00 68.31 190 TRP A O 1
ATOM 1520 N N . VAL A 1 191 ? 22.191 -18.568 -11.422 1.00 74.31 191 VAL A N 1
ATOM 1521 C CA . VAL A 1 191 ? 22.086 -18.608 -9.960 1.00 74.31 191 VAL A CA 1
ATOM 1522 C C . VAL A 1 191 ? 23.445 -18.293 -9.330 1.00 74.31 191 VAL A C 1
ATOM 1524 O O . VAL A 1 191 ? 24.456 -18.910 -9.665 1.00 74.31 191 VAL A O 1
ATOM 1527 N N . GLY A 1 192 ? 23.470 -17.316 -8.422 1.00 71.69 192 GLY A N 1
ATOM 1528 C CA . GLY A 1 192 ? 24.689 -16.861 -7.740 1.00 71.69 192 GLY A CA 1
ATOM 1529 C C . GLY A 1 192 ? 25.536 -15.854 -8.527 1.00 71.69 192 GLY A C 1
ATOM 1530 O O . GLY A 1 192 ? 26.599 -15.447 -8.053 1.00 71.69 192 GLY A O 1
ATOM 1531 N N . SER A 1 193 ? 25.081 -15.415 -9.706 1.00 79.50 193 SER A N 1
ATOM 1532 C CA . SER A 1 193 ? 25.720 -14.318 -10.443 1.00 79.50 193 SER A CA 1
ATOM 1533 C C . SER A 1 193 ? 25.573 -12.970 -9.720 1.00 79.50 193 SER A C 1
ATOM 1535 O O . SER A 1 193 ? 24.695 -12.774 -8.879 1.00 79.50 193 SER A O 1
ATOM 1537 N N . THR A 1 194 ? 26.405 -11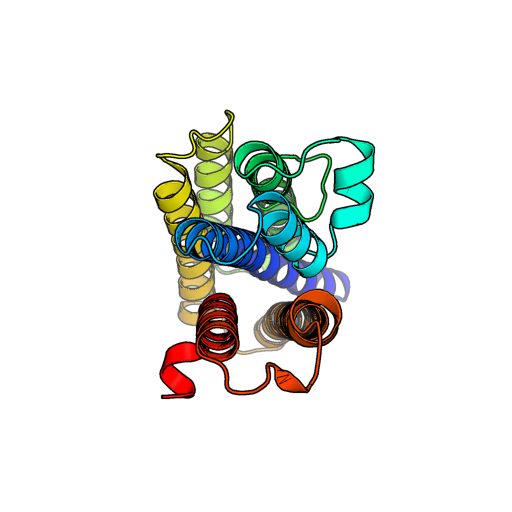.987 -10.076 1.00 76.69 194 THR A N 1
ATOM 1538 C CA . THR A 1 194 ? 26.302 -10.621 -9.530 1.00 76.69 194 THR A CA 1
ATOM 1539 C C . THR A 1 194 ? 24.940 -9.983 -9.821 1.00 76.69 194 THR A C 1
ATOM 1541 O O . THR A 1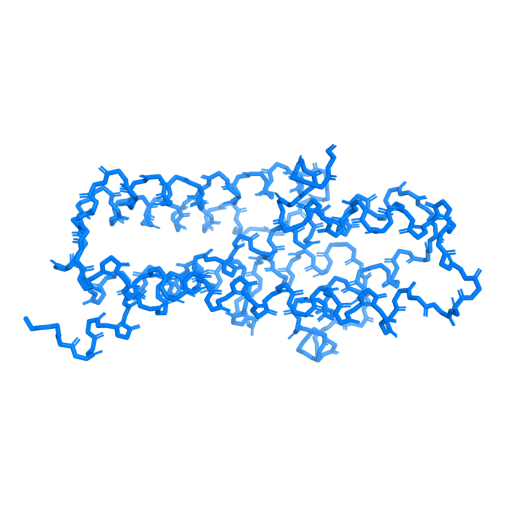 194 ? 24.394 -9.291 -8.964 1.00 76.69 194 THR A O 1
ATOM 1544 N N . LEU A 1 195 ? 24.374 -10.246 -11.005 1.00 72.88 195 LEU A N 1
ATOM 1545 C CA . LEU A 1 195 ? 23.030 -9.798 -11.374 1.00 72.88 195 LEU A CA 1
ATOM 1546 C C . LEU A 1 195 ? 21.961 -10.475 -10.505 1.00 72.88 195 LEU A C 1
ATOM 1548 O O . LEU A 1 195 ? 21.083 -9.794 -9.981 1.00 72.88 195 LEU A O 1
ATOM 1552 N N . ASP A 1 196 ? 22.064 -11.789 -10.301 1.00 75.50 196 ASP A N 1
ATOM 1553 C CA . ASP A 1 196 ? 21.134 -12.538 -9.451 1.00 75.50 196 ASP A CA 1
ATOM 1554 C C . ASP A 1 196 ? 21.147 -12.015 -8.005 1.00 75.50 196 ASP A C 1
ATOM 1556 O O . ASP A 1 196 ? 20.093 -11.715 -7.441 1.00 75.50 196 ASP A O 1
ATOM 1560 N N . ASN A 1 197 ? 22.338 -11.779 -7.446 1.00 78.94 197 ASN A N 1
ATOM 1561 C CA . ASN A 1 197 ? 22.503 -11.192 -6.114 1.00 78.94 197 ASN A CA 1
ATOM 1562 C C . ASN A 1 197 ? 21.899 -9.782 -6.016 1.00 78.94 197 ASN A C 1
ATOM 1564 O O . ASN A 1 197 ? 21.210 -9.478 -5.042 1.00 78.94 197 ASN A O 1
ATOM 1568 N N . TYR A 1 198 ? 22.101 -8.931 -7.028 1.00 76.94 198 TYR A N 1
ATOM 1569 C CA . TYR A 1 198 ? 21.509 -7.590 -7.058 1.00 76.94 198 TYR A CA 1
ATOM 1570 C C . TYR A 1 198 ? 19.973 -7.639 -7.100 1.00 76.94 198 TYR A C 1
ATOM 1572 O O . TYR A 1 198 ? 19.300 -6.919 -6.359 1.00 76.94 198 TYR A O 1
ATOM 1580 N N . GLN A 1 199 ? 19.402 -8.522 -7.923 1.00 75.56 199 GLN A N 1
ATOM 1581 C CA . GLN A 1 199 ? 17.952 -8.714 -8.000 1.00 75.56 199 GLN A CA 1
ATOM 1582 C C . GLN A 1 199 ? 17.377 -9.219 -6.666 1.00 75.56 199 GLN A C 1
ATOM 1584 O O . GLN A 1 199 ? 16.346 -8.713 -6.220 1.00 75.56 199 GLN A O 1
ATOM 1589 N N . TRP A 1 200 ? 18.056 -10.150 -5.984 1.00 81.69 200 TRP A N 1
ATOM 1590 C CA . TRP A 1 200 ? 17.670 -10.590 -4.638 1.00 81.69 200 TRP A CA 1
ATOM 1591 C C . TRP A 1 200 ? 17.736 -9.461 -3.607 1.00 81.69 200 TRP A C 1
ATOM 1593 O O . TRP A 1 200 ? 16.805 -9.306 -2.815 1.00 81.69 200 TRP A O 1
ATOM 1603 N N . GLU A 1 201 ? 18.776 -8.622 -3.632 1.00 82.25 201 GLU A N 1
ATOM 1604 C CA . GLU A 1 201 ? 18.845 -7.446 -2.758 1.00 82.25 201 GLU A CA 1
ATOM 1605 C C . GLU A 1 201 ? 17.692 -6.462 -3.026 1.00 82.25 201 GLU A C 1
ATOM 1607 O O . GLU A 1 201 ? 17.112 -5.933 -2.072 1.00 82.25 201 GLU A O 1
ATOM 1612 N N . SER A 1 202 ? 17.327 -6.235 -4.295 1.00 77.31 202 SER A N 1
ATOM 1613 C CA . SER A 1 202 ? 16.189 -5.385 -4.679 1.00 77.31 202 SER A CA 1
ATOM 1614 C C . SER A 1 202 ? 14.862 -5.941 -4.148 1.00 77.31 202 SER A C 1
ATOM 1616 O O . SER A 1 202 ? 14.098 -5.226 -3.490 1.00 77.31 202 SER A 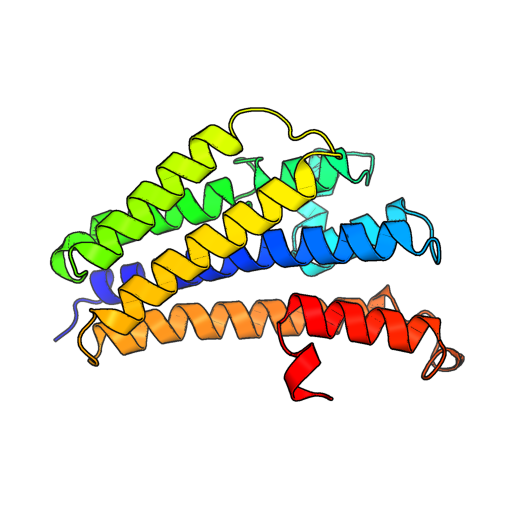O 1
ATOM 1618 N N . ILE A 1 203 ? 14.635 -7.247 -4.311 1.00 81.25 203 ILE A N 1
ATOM 1619 C CA . ILE A 1 203 ? 13.458 -7.947 -3.779 1.00 81.25 203 ILE A CA 1
ATOM 1620 C C . ILE A 1 203 ? 13.386 -7.817 -2.265 1.00 81.25 203 ILE A C 1
ATOM 1622 O O . ILE A 1 203 ? 12.371 -7.365 -1.733 1.00 81.25 203 ILE A O 1
ATOM 1626 N N . LEU A 1 204 ? 14.476 -8.126 -1.561 1.00 83.06 204 LEU A N 1
ATOM 1627 C CA . LEU A 1 204 ? 14.536 -8.015 -0.107 1.00 83.06 204 LEU A CA 1
ATOM 1628 C C . LEU A 1 204 ? 14.254 -6.585 0.372 1.00 83.06 204 LEU A C 1
ATOM 1630 O O . LEU A 1 204 ? 13.662 -6.398 1.434 1.00 83.06 204 LEU A O 1
ATOM 1634 N N . ARG A 1 205 ? 14.644 -5.556 -0.387 1.00 81.12 205 ARG A N 1
ATOM 1635 C CA . ARG A 1 205 ? 14.308 -4.157 -0.069 1.00 81.12 205 ARG A CA 1
ATOM 1636 C C . ARG A 1 205 ? 12.832 -3.852 -0.304 1.00 81.12 205 ARG A C 1
ATOM 1638 O O . ARG A 1 205 ? 12.230 -3.188 0.542 1.00 81.12 205 ARG A O 1
ATOM 1645 N N . SER A 1 206 ? 12.242 -4.372 -1.381 1.00 80.19 206 SER A N 1
ATOM 1646 C CA . SER A 1 206 ? 10.817 -4.187 -1.687 1.00 80.19 206 SER A CA 1
ATOM 1647 C C . SER A 1 206 ? 9.905 -4.739 -0.582 1.00 80.19 206 SER A C 1
ATOM 1649 O O . SER A 1 206 ? 8.891 -4.124 -0.271 1.00 80.19 206 SER A O 1
ATOM 1651 N N . VAL A 1 207 ? 10.319 -5.809 0.110 1.00 83.31 207 VAL A N 1
ATOM 1652 C CA . VAL A 1 207 ? 9.586 -6.401 1.249 1.00 83.31 207 VAL A CA 1
ATOM 1653 C C . VAL A 1 207 ? 10.150 -6.017 2.629 1.00 83.31 207 VAL A C 1
ATOM 1655 O O . VAL A 1 207 ? 9.767 -6.591 3.643 1.00 83.31 207 VAL A O 1
ATOM 1658 N N . SER A 1 208 ? 11.056 -5.034 2.706 1.00 80.62 208 SER A N 1
ATOM 1659 C CA . SER A 1 208 ? 11.735 -4.600 3.949 1.00 80.62 208 SER A CA 1
ATOM 1660 C C . SER A 1 208 ? 12.512 -5.691 4.714 1.00 80.62 208 SER A C 1
ATOM 1662 O O . SER A 1 208 ? 12.776 -5.534 5.904 1.00 80.62 208 SER A O 1
ATOM 1664 N N . ALA A 1 209 ? 12.933 -6.767 4.051 1.00 82.94 209 ALA A N 1
ATOM 1665 C CA . ALA A 1 209 ? 13.660 -7.894 4.643 1.00 82.94 209 ALA A CA 1
ATOM 1666 C C . ALA A 1 209 ? 15.195 -7.795 4.520 1.00 82.94 209 ALA A C 1
ATOM 1668 O O . ALA A 1 209 ? 15.914 -8.562 5.155 1.00 82.94 209 ALA A O 1
ATOM 1669 N N . HIS A 1 210 ? 15.728 -6.838 3.749 1.00 83.69 210 HIS A N 1
ATOM 1670 C CA . HIS A 1 210 ? 17.171 -6.748 3.459 1.00 83.69 210 HIS A CA 1
ATOM 1671 C C . HIS A 1 210 ? 18.065 -6.680 4.709 1.00 83.69 210 HIS A C 1
ATOM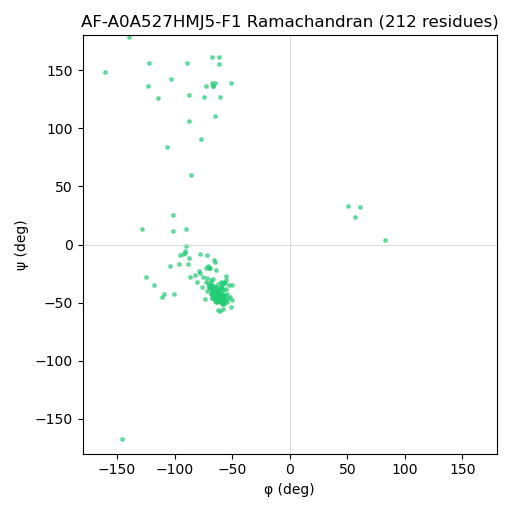 1673 O O . HIS A 1 210 ? 19.146 -7.258 4.720 1.00 83.69 210 HIS A O 1
ATOM 1679 N N . ARG A 1 211 ? 17.645 -5.970 5.766 1.00 79.31 211 ARG A N 1
ATOM 1680 C CA . ARG A 1 211 ? 18.421 -5.912 7.019 1.00 79.31 211 ARG A CA 1
ATOM 1681 C C . ARG A 1 211 ? 18.322 -7.181 7.860 1.00 79.31 211 ARG A C 1
ATOM 1683 O O . ARG A 1 211 ? 19.240 -7.425 8.616 1.00 79.31 211 ARG A O 1
ATOM 1690 N N . SER A 1 212 ? 17.232 -7.938 7.769 1.00 81.06 212 SER A N 1
ATOM 1691 C CA . SER A 1 212 ? 17.061 -9.180 8.535 1.00 81.06 212 SER A CA 1
ATOM 1692 C C . SER A 1 212 ? 17.830 -10.353 7.930 1.00 81.06 212 SER A C 1
ATOM 1694 O O . SER A 1 212 ? 18.097 -11.320 8.630 1.00 81.06 212 SER A O 1
ATOM 1696 N N . TYR A 1 213 ? 18.140 -10.281 6.633 1.00 79.62 213 TYR A N 1
ATOM 1697 C CA . TYR A 1 213 ? 18.936 -11.281 5.923 1.00 79.62 213 TYR A CA 1
ATOM 1698 C C . TYR A 1 213 ? 20.451 -11.118 6.135 1.00 79.62 213 TYR A C 1
ATOM 1700 O O . TYR A 1 213 ? 21.173 -12.110 6.110 1.00 79.62 213 TYR A O 1
ATOM 1708 N N . ARG A 1 214 ? 20.925 -9.875 6.301 1.00 69.69 214 ARG A N 1
ATOM 1709 C CA . ARG A 1 214 ? 22.335 -9.559 6.580 1.00 69.69 214 ARG A CA 1
ATOM 1710 C C . ARG A 1 214 ? 22.678 -9.773 8.046 1.00 69.69 214 ARG A C 1
ATOM 1712 O O . ARG A 1 214 ? 23.821 -10.209 8.290 1.00 69.69 214 ARG A O 1
#

Secondary structure (DSSP, 8-state):
---HHHHHHHHHHHHHHHHHHHHHHHHHHHHHHHHT-SS-HHHHHHHHHHHTT-HHHHHTT-S---HHHHHIIIII-TTSTTSHHHHHHHHHHHHHHTGGGS-HHHHHHHHHHHHHHHHHTTSPPPTTTHHHHHHHHHHHHHHHHHHHHHHS-SSHHHHHHHHHHHHHHHHHHHHHHHHHHHTS-S-GGGTTSHHHHHHHHHHHHHTT-HHHH-

Solvent-accessible surface area (backbone atoms only — not comparable to full-atom values): 11213 Å² total; per-residue (Å²): 136,84,53,69,69,46,46,52,24,37,18,50,19,31,24,23,44,47,40,25,38,48,41,37,29,41,52,52,37,37,56,56,52,54,73,65,67,81,64,60,58,45,59,49,43,45,51,36,28,52,35,68,72,41,43,72,68,42,60,76,77,44,94,64,51,42,74,63,53,52,48,41,43,41,42,44,32,63,90,36,68,70,4,23,46,32,13,36,52,51,17,40,53,25,47,60,75,30,44,91,82,46,49,70,58,31,50,48,36,43,52,48,36,40,57,52,46,54,59,69,51,65,53,89,71,53,80,87,50,40,66,60,52,35,51,48,50,46,48,38,49,48,47,26,51,49,33,36,74,73,65,54,67,92,46,72,70,42,53,37,24,48,50,17,33,52,53,42,50,51,53,48,50,51,34,44,51,48,39,48,61,73,66,72,45,92,47,81,88,48,68,85,34,74,66,47,52,50,51,51,52,43,51,27,52,49,71,70,40,47,76,82,74,106

Radius of gyration: 17.78 Å; Cα contacts (8 Å, |Δi|>4): 260; chains: 1; bounding box: 47×38×47 Å

pLDDT: mean 90.4, std 9.87, range [59.84, 98.75]

Sequence (214 aa):
MLLGRTANGLYWMNRYIERAENMARLVDAGLRMALTRTQSASEEWNSVLLSAGSDVTFSQKYSDYTAANVADFLLRDTSNPSSTMASIETARNNARMVRTALTRETWESINEAWMSLKRMLAKPIDERDLPSVLDAIKRETALIRGSFYGTMLRNEIFDFSQLGTYVERADNTARILDVKYYVLLPSISWVGSTLDNYQWESILRSVSAHRSYR

Foldseek 3Di:
DDDPLLLVLLLLLLLLLLLLLLLLLLLVLLLVVCVVVPDPNQLSLCLSCQLNVNNVVLVVPDPGSDSQSSLCQQAADCVNCSHSLNSLVSSLVSCVVNVVQDDPQLNVLSVVLNVVSCVVNVDRDDPVCSVVSSVSSNVSSVSSVCSCVVDHDPDSSNVSNVNSNVVSLVSSLVSNVCSLVPPVDPDPVCPPPPVNVSSVCSSCSSSVNNVVVD

Nearest PDB structures (foldseek):
  8iyj-assembly1_U5  TM=1.646E-01  e=6.167E+00  Mus musculus

Mean predicted aligned error: 5.14 Å